Protein AF-A0A815R816-F1 (afdb_monomer_lite)

Structure (mmCIF, N/CA/C/O backbone):
data_AF-A0A815R816-F1
#
_entry.id   AF-A0A815R816-F1
#
loop_
_atom_site.group_PDB
_atom_site.id
_atom_site.type_symbol
_atom_site.label_atom_id
_atom_site.label_alt_id
_atom_site.label_comp_id
_atom_site.label_asym_id
_atom_site.label_entity_id
_atom_site.label_seq_id
_atom_site.pdbx_PDB_ins_code
_atom_site.Cartn_x
_atom_site.Cartn_y
_atom_site.Cartn_z
_atom_site.occupancy
_atom_site.B_iso_or_equiv
_atom_site.auth_seq_id
_atom_site.auth_comp_id
_atom_site.auth_asym_id
_atom_site.auth_atom_id
_atom_site.pdbx_PDB_model_num
ATOM 1 N N . MET A 1 1 ? -7.551 3.624 24.821 1.00 62.09 1 MET A N 1
ATOM 2 C CA . MET A 1 1 ? -6.764 3.690 23.575 1.00 62.09 1 MET A CA 1
ATOM 3 C C . MET A 1 1 ? -7.675 3.953 22.378 1.00 62.09 1 MET A C 1
ATOM 5 O O . MET A 1 1 ? -7.484 4.952 21.713 1.00 62.09 1 MET A O 1
ATOM 9 N N . GLU A 1 2 ? -8.741 3.173 22.197 1.00 58.16 2 GLU A N 1
ATOM 10 C CA . GLU A 1 2 ? -9.719 3.284 21.090 1.00 58.16 2 GLU A CA 1
ATOM 11 C C . GLU A 1 2 ? -10.301 4.692 20.863 1.00 58.16 2 GLU A C 1
ATOM 13 O O . GLU A 1 2 ? -10.101 5.266 19.802 1.00 58.16 2 GLU A O 1
ATOM 18 N N . LYS A 1 3 ? -10.928 5.318 21.876 1.00 64.00 3 LYS A N 1
ATOM 19 C CA . LYS A 1 3 ? -11.460 6.695 21.744 1.00 64.00 3 LYS A CA 1
ATOM 20 C C . LYS A 1 3 ? -10.399 7.715 21.312 1.00 64.00 3 LYS A C 1
ATOM 22 O O . LYS A 1 3 ? -10.710 8.659 20.602 1.00 64.00 3 LYS A O 1
ATOM 27 N N . LYS A 1 4 ? -9.140 7.488 21.703 1.00 88.00 4 LYS A N 1
ATOM 28 C CA . LYS A 1 4 ? -8.010 8.334 21.309 1.00 88.00 4 LYS A CA 1
ATOM 29 C C . LYS A 1 4 ? -7.660 8.136 19.828 1.00 88.00 4 LYS A C 1
ATOM 31 O O . LYS A 1 4 ? -7.312 9.111 19.179 1.00 88.00 4 LYS A O 1
ATOM 36 N N . PHE A 1 5 ? -7.766 6.919 19.289 1.00 94.50 5 PHE A N 1
ATOM 37 C CA . PHE A 1 5 ? -7.511 6.643 17.870 1.00 94.50 5 PHE A CA 1
ATOM 38 C C . PHE A 1 5 ? -8.538 7.334 16.968 1.00 94.50 5 PHE A C 1
ATOM 40 O O . PHE A 1 5 ? -8.153 8.113 16.102 1.00 94.50 5 PHE A O 1
ATOM 47 N N . GLU A 1 6 ? -9.831 7.140 17.236 1.00 93.75 6 GLU A N 1
ATOM 48 C CA . GLU A 1 6 ? -10.919 7.756 16.461 1.00 93.75 6 GLU A CA 1
ATOM 49 C C . GLU A 1 6 ? -10.806 9.297 16.437 1.00 93.75 6 GLU A C 1
ATOM 51 O O . GLU A 1 6 ? -10.922 9.938 15.391 1.00 93.75 6 GLU A O 1
ATOM 56 N N . GLU A 1 7 ? -10.499 9.907 17.589 1.00 92.38 7 GLU A N 1
ATOM 57 C CA . GLU A 1 7 ? -10.284 11.355 17.713 1.00 92.38 7 GLU A CA 1
ATOM 58 C C . GLU A 1 7 ? -9.060 11.857 16.933 1.00 92.38 7 GLU A C 1
ATOM 60 O O . GLU A 1 7 ? -9.065 12.990 16.444 1.00 92.38 7 GLU A O 1
ATOM 65 N N . LEU A 1 8 ? -7.999 11.052 16.829 1.00 94.56 8 LEU A N 1
ATOM 66 C CA . LEU A 1 8 ? -6.813 11.382 16.036 1.00 94.56 8 LEU A CA 1
ATOM 67 C C . LEU A 1 8 ? -7.118 11.292 14.539 1.00 94.56 8 LEU A C 1
ATOM 69 O O . LEU A 1 8 ? -6.792 12.219 13.799 1.00 94.56 8 LEU A O 1
ATOM 73 N N . VAL A 1 9 ? -7.790 10.224 14.107 1.00 94.25 9 VAL A N 1
ATOM 74 C CA . VAL A 1 9 ? -8.144 9.996 12.699 1.00 94.25 9 VAL A CA 1
ATOM 75 C C . VAL A 1 9 ? -9.075 11.087 12.173 1.00 94.25 9 VAL A C 1
ATOM 77 O O . VAL A 1 9 ? -8.873 11.580 11.064 1.00 94.25 9 VAL A O 1
ATOM 80 N N . TYR A 1 10 ? -10.024 11.567 12.983 1.00 90.75 10 TYR A N 1
ATOM 81 C CA . TYR A 1 10 ? -10.876 12.701 12.606 1.00 90.75 10 TYR A CA 1
ATOM 82 C C . TYR A 1 10 ? -10.067 13.955 12.223 1.00 90.75 10 TYR A C 1
ATOM 84 O O . TYR A 1 10 ? -10.463 14.718 11.338 1.00 90.75 10 TYR A O 1
ATOM 92 N N . LYS A 1 11 ? -8.897 14.157 12.843 1.00 91.62 11 LYS A N 1
ATOM 93 C CA . LYS A 1 11 ? -8.037 15.318 12.583 1.00 91.62 11 LYS A CA 1
ATOM 94 C C . LYS A 1 11 ? -7.225 15.205 11.291 1.00 91.62 11 LYS A C 1
ATOM 96 O O . LYS A 1 11 ? -6.733 16.232 10.837 1.00 91.62 11 LYS A O 1
ATOM 101 N N . LEU A 1 12 ? -7.138 14.031 10.653 1.00 88.50 12 LEU A N 1
ATOM 102 C CA . LEU A 1 12 ? -6.459 13.865 9.354 1.00 88.50 12 LEU A CA 1
ATOM 103 C C . LEU A 1 12 ? -7.065 14.741 8.247 1.00 88.50 12 LEU A C 1
ATOM 105 O O . LEU A 1 12 ? -6.377 15.135 7.307 1.00 88.50 12 LEU A O 1
ATOM 109 N N . ASN A 1 13 ? -8.355 15.062 8.367 1.00 79.12 13 ASN A N 1
ATOM 110 C CA . ASN A 1 13 ? -9.081 15.892 7.406 1.00 79.12 13 ASN A CA 1
ATOM 111 C C . ASN A 1 13 ? -9.037 17.395 7.731 1.00 79.12 13 ASN A C 1
ATOM 113 O O . ASN A 1 13 ? -9.614 18.192 6.990 1.00 79.12 13 ASN A O 1
ATOM 117 N N . ILE A 1 14 ? -8.379 17.798 8.822 1.00 80.94 14 ILE A N 1
ATOM 118 C CA . ILE A 1 14 ? -8.293 19.193 9.259 1.00 80.94 14 ILE A CA 1
ATOM 119 C C . ILE A 1 14 ? -6.945 19.765 8.810 1.00 80.94 14 ILE A C 1
ATOM 121 O O . ILE A 1 14 ? -5.892 19.241 9.159 1.00 80.94 14 ILE A O 1
ATOM 125 N N . SER A 1 15 ? -6.982 20.852 8.036 1.00 73.88 15 SER A N 1
ATOM 126 C CA . SER A 1 15 ? -5.781 21.574 7.602 1.00 73.88 15 SER A CA 1
ATOM 127 C C . SER A 1 15 ? -5.503 22.774 8.521 1.00 73.88 15 SER A C 1
ATOM 129 O O . SER A 1 15 ? -6.451 23.503 8.834 1.00 73.88 15 SER A O 1
ATOM 131 N N . PRO A 1 16 ? -4.241 23.026 8.924 1.00 77.06 16 PRO A N 1
ATOM 132 C CA . PRO A 1 16 ? -3.044 22.226 8.639 1.00 77.06 16 PRO A CA 1
ATOM 133 C C . PRO A 1 16 ? -2.968 20.955 9.502 1.00 77.06 16 PRO A C 1
ATOM 135 O O . PRO A 1 16 ? -3.329 20.972 10.680 1.00 77.06 16 PRO A O 1
ATOM 138 N N . LEU A 1 17 ? -2.461 19.862 8.922 1.00 83.06 17 LEU A N 1
ATOM 139 C CA . LEU A 1 17 ? -2.257 18.612 9.652 1.00 83.06 17 LEU A CA 1
ATOM 140 C C . LEU A 1 17 ? -1.021 18.720 10.552 1.00 83.06 17 LEU A C 1
ATOM 142 O O . LEU A 1 17 ? 0.065 19.050 10.080 1.00 83.06 17 LEU A O 1
ATOM 146 N N . SER A 1 18 ? -1.176 18.416 11.841 1.00 84.56 18 SER A N 1
ATOM 147 C CA . SER A 1 18 ? -0.031 18.322 12.753 1.00 84.56 18 SER A CA 1
ATOM 148 C C . SER A 1 18 ? 0.700 16.989 12.582 1.00 84.56 18 SER A C 1
ATOM 150 O O . SER A 1 18 ? 0.072 15.928 12.604 1.00 84.56 18 SER A O 1
ATOM 152 N N . VAL A 1 19 ? 2.033 17.044 12.509 1.00 87.44 19 VAL A N 1
ATOM 153 C CA . VAL A 1 19 ? 2.923 15.868 12.516 1.00 87.44 19 VAL A CA 1
ATOM 154 C C . VAL A 1 19 ? 2.685 14.994 13.755 1.00 87.44 19 VAL A C 1
ATOM 156 O O . VAL A 1 19 ? 2.697 13.767 13.650 1.00 87.44 19 VAL A O 1
ATOM 159 N N . ASP A 1 20 ? 2.349 15.598 14.901 1.00 90.75 20 ASP A N 1
ATOM 160 C CA . ASP A 1 20 ? 2.050 14.875 16.146 1.00 90.75 20 ASP A CA 1
ATOM 161 C C . ASP A 1 20 ? 0.856 13.919 16.005 1.00 90.75 20 ASP A C 1
ATOM 163 O O . ASP A 1 20 ? 0.750 12.939 16.745 1.00 90.75 20 ASP A O 1
ATOM 167 N N . ILE A 1 21 ? -0.080 14.213 15.093 1.00 92.19 21 ILE A N 1
ATOM 168 C CA . ILE A 1 21 ? -1.241 13.353 14.839 1.00 92.19 21 ILE A CA 1
ATOM 169 C C . ILE A 1 21 ? -0.778 12.076 14.140 1.00 92.19 21 ILE A C 1
ATOM 171 O O . ILE A 1 21 ? -1.131 10.986 14.585 1.00 92.19 21 ILE A O 1
ATOM 175 N N . LEU A 1 22 ? 0.048 12.204 13.097 1.00 93.19 22 LEU A N 1
ATOM 176 C CA . LEU A 1 22 ? 0.584 11.062 12.355 1.00 93.19 22 LEU A CA 1
ATOM 177 C C . LEU A 1 22 ? 1.456 10.184 13.244 1.00 93.19 22 LEU A C 1
ATOM 179 O O . LEU A 1 22 ? 1.269 8.973 13.270 1.00 93.19 22 LEU A O 1
ATOM 183 N N . GLN A 1 23 ? 2.337 10.785 14.043 1.00 94.44 23 GLN A N 1
ATOM 184 C CA . GLN A 1 23 ? 3.174 10.043 14.986 1.00 94.44 23 GLN A CA 1
ATOM 185 C C . GLN A 1 23 ? 2.340 9.266 16.011 1.00 94.44 23 GLN A C 1
ATOM 187 O O . GLN A 1 23 ? 2.620 8.101 16.280 1.00 94.44 23 GLN A O 1
ATOM 192 N N . GLN A 1 24 ? 1.285 9.872 16.565 1.00 95.06 24 GLN A N 1
ATOM 193 C CA . GLN A 1 24 ? 0.415 9.178 17.516 1.00 95.06 24 GLN A CA 1
ATOM 194 C C . GLN A 1 24 ? -0.390 8.050 16.872 1.00 95.06 24 GLN A C 1
ATOM 196 O O . GLN A 1 24 ? -0.582 7.017 17.510 1.00 95.06 24 GLN A O 1
ATOM 201 N N . ILE A 1 25 ? -0.845 8.227 15.630 1.00 96.50 25 ILE A N 1
ATOM 202 C CA . ILE A 1 25 ? -1.491 7.149 14.875 1.00 96.50 25 ILE A CA 1
ATOM 203 C C . ILE A 1 25 ? -0.484 6.019 14.635 1.00 96.50 25 ILE A C 1
ATOM 205 O O . ILE A 1 25 ? -0.785 4.878 14.972 1.00 96.50 25 ILE A O 1
ATOM 209 N N . SER A 1 26 ? 0.728 6.326 14.156 1.00 96.38 26 SER A N 1
ATOM 210 C CA . SER A 1 26 ? 1.800 5.341 13.960 1.00 96.38 26 SER A CA 1
ATOM 211 C C . SER A 1 26 ? 2.103 4.554 15.233 1.00 96.38 26 SER A C 1
ATOM 213 O O . SER A 1 26 ? 2.214 3.334 15.183 1.00 96.38 26 SER A O 1
ATOM 215 N N . LEU A 1 27 ? 2.210 5.227 16.381 1.00 95.62 27 LEU A N 1
ATOM 216 C CA . LEU A 1 27 ? 2.433 4.571 17.671 1.00 95.62 27 LEU A CA 1
ATOM 217 C C . LEU A 1 27 ? 1.318 3.575 18.000 1.00 95.62 27 LEU A C 1
ATOM 219 O O . LEU A 1 27 ? 1.612 2.429 18.323 1.00 95.62 27 LEU A O 1
ATOM 223 N N . ILE A 1 28 ? 0.052 3.979 17.850 1.00 96.25 28 ILE A N 1
ATOM 224 C CA . ILE A 1 28 ? -1.089 3.090 18.104 1.00 96.25 28 ILE A CA 1
ATOM 225 C C . ILE A 1 28 ? -1.046 1.875 17.173 1.00 96.25 28 ILE A C 1
ATOM 227 O O . ILE A 1 28 ? -1.265 0.763 17.641 1.00 96.25 28 ILE A O 1
ATOM 231 N N . LEU A 1 29 ? -0.738 2.061 15.885 1.00 96.12 29 LEU A N 1
ATOM 232 C CA . LEU A 1 29 ? -0.642 0.954 14.928 1.00 96.12 29 LEU A CA 1
ATOM 233 C C . LEU A 1 29 ? 0.502 -0.014 15.274 1.00 96.12 29 LEU A C 1
ATOM 235 O O . LEU A 1 29 ? 0.302 -1.222 15.206 1.00 96.12 29 LEU A O 1
ATOM 239 N N . LYS A 1 30 ? 1.670 0.493 15.698 1.00 95.06 30 LYS A N 1
ATOM 240 C CA . LYS A 1 30 ? 2.824 -0.330 16.119 1.00 95.06 30 LYS A CA 1
ATOM 241 C C . LYS A 1 30 ? 2.565 -1.135 17.392 1.00 95.06 30 LYS A C 1
ATOM 243 O O . LYS A 1 30 ? 3.178 -2.179 17.579 1.00 95.06 30 LYS A O 1
ATOM 248 N N . GLU A 1 31 ? 1.706 -0.639 18.278 1.00 94.06 31 GLU A N 1
ATOM 249 C CA . GLU A 1 31 ? 1.340 -1.321 19.526 1.00 94.06 31 GLU A CA 1
ATOM 250 C C . GLU A 1 31 ? 0.396 -2.514 19.301 1.00 94.06 31 GLU A C 1
ATOM 252 O O . GLU A 1 31 ? 0.170 -3.284 20.234 1.00 94.06 31 GLU A O 1
ATOM 257 N N . GLN A 1 32 ? -0.159 -2.683 18.092 1.00 92.19 32 GLN A N 1
ATOM 258 C CA . GLN A 1 32 ? -1.055 -3.799 17.796 1.00 92.19 32 GLN A CA 1
ATOM 259 C C . GLN A 1 32 ? -0.255 -5.076 17.528 1.00 92.19 32 GLN A C 1
ATOM 261 O O . GLN A 1 32 ? 0.257 -5.291 16.433 1.00 92.19 32 GLN A O 1
ATOM 266 N N . ASP A 1 33 ? -0.173 -5.941 18.534 1.00 86.38 33 ASP A N 1
ATOM 267 C CA . ASP A 1 33 ? 0.350 -7.296 18.387 1.00 86.38 33 ASP A CA 1
ATOM 268 C C . ASP A 1 33 ? -0.715 -8.282 17.876 1.00 86.38 33 ASP A C 1
ATOM 270 O O . ASP A 1 33 ? -1.897 -7.961 17.723 1.00 86.38 33 ASP A O 1
ATOM 274 N N . SER A 1 34 ? -0.308 -9.530 17.630 1.00 80.69 34 SER A N 1
ATOM 275 C CA . SER A 1 34 ? -1.205 -10.567 17.116 1.00 80.69 34 SER A CA 1
ATOM 276 C C . SER A 1 34 ? -2.409 -10.871 18.015 1.00 80.69 34 SER A C 1
ATOM 278 O O . SER A 1 34 ? -3.424 -11.334 17.494 1.00 80.69 34 SER A O 1
ATOM 280 N N . GLU A 1 35 ? -2.306 -10.645 19.330 1.00 84.62 35 GLU A N 1
ATOM 281 C CA . GLU A 1 35 ? -3.353 -10.975 20.306 1.00 84.62 35 GLU A CA 1
ATOM 282 C C . GLU A 1 35 ? -4.471 -9.926 20.302 1.00 84.62 35 GLU A C 1
ATOM 284 O O . GLU A 1 35 ? -5.655 -10.267 20.361 1.00 84.62 35 GLU A O 1
ATOM 289 N N . CYS A 1 36 ? -4.116 -8.644 20.194 1.00 88.00 36 CYS A N 1
ATOM 290 C CA . CYS A 1 36 ? -5.078 -7.543 20.237 1.00 88.00 36 CYS A CA 1
ATOM 291 C C . CYS A 1 36 ? -5.552 -7.060 18.858 1.00 88.00 36 CYS A C 1
ATOM 293 O O . CYS A 1 36 ? -6.652 -6.495 18.777 1.00 88.00 36 CYS A O 1
ATOM 295 N N . LEU A 1 37 ? -4.807 -7.347 17.781 1.00 91.75 37 LEU A N 1
ATOM 296 C CA . LEU A 1 37 ? -5.078 -6.865 16.421 1.00 91.75 37 LEU A CA 1
ATOM 297 C C . LEU A 1 37 ? -6.519 -7.109 15.968 1.00 91.75 37 LEU A C 1
ATOM 299 O O . LEU A 1 37 ? -7.184 -6.191 15.494 1.00 91.75 37 LEU A O 1
ATOM 303 N N . CYS A 1 38 ? -7.033 -8.330 16.145 1.00 92.06 38 CYS A N 1
ATOM 304 C CA . CYS A 1 38 ? -8.389 -8.667 15.709 1.00 92.06 38 CYS A CA 1
ATOM 305 C C . CYS A 1 38 ? -9.443 -7.797 16.410 1.00 92.06 38 CYS A C 1
ATOM 307 O O . CYS A 1 38 ? -10.366 -7.283 15.772 1.00 92.06 38 CYS A O 1
ATOM 309 N N . SER A 1 39 ? -9.285 -7.583 17.718 1.00 92.50 39 SER A N 1
ATOM 310 C CA . SER A 1 39 ? -10.206 -6.758 18.499 1.00 92.50 39 SER A CA 1
ATOM 311 C C . SER A 1 39 ? -10.131 -5.283 18.102 1.00 92.50 39 SER A C 1
ATOM 313 O O . SER A 1 39 ? -11.164 -4.617 18.024 1.00 92.50 39 SER A O 1
ATOM 315 N N . PHE A 1 40 ? -8.929 -4.790 17.800 1.00 94.44 40 PHE A N 1
ATOM 316 C CA . PHE A 1 40 ? -8.702 -3.425 17.351 1.00 94.44 40 PHE A CA 1
ATOM 317 C C . PHE A 1 40 ? -9.321 -3.179 15.975 1.00 94.44 40 PHE A C 1
ATOM 319 O O . PHE A 1 40 ? -10.102 -2.243 15.820 1.00 94.44 40 PHE A O 1
ATOM 326 N N . VAL A 1 41 ? -9.073 -4.069 15.008 1.00 94.94 41 VAL A N 1
ATOM 327 C CA . VAL A 1 41 ? -9.631 -3.972 13.651 1.00 94.94 41 VAL A CA 1
ATOM 328 C C . VAL A 1 41 ? -11.154 -3.933 13.681 1.00 94.94 41 VAL A C 1
ATOM 330 O O . VAL A 1 41 ? -11.750 -3.094 13.018 1.00 94.94 41 VAL A O 1
ATOM 333 N N . HIS A 1 42 ? -11.800 -4.790 14.476 1.00 92.75 42 HIS A N 1
ATOM 334 C CA . HIS A 1 42 ? -13.261 -4.800 14.565 1.00 92.75 42 HIS A CA 1
ATOM 335 C C . HIS A 1 42 ? -13.836 -3.512 15.164 1.00 92.75 42 HIS A C 1
ATOM 337 O O . HIS A 1 42 ? -14.898 -3.064 14.738 1.00 92.75 42 HIS A O 1
ATOM 343 N N . LYS A 1 43 ? -13.164 -2.922 16.157 1.00 93.88 43 LYS A N 1
ATOM 344 C CA . LYS A 1 43 ? -13.661 -1.727 16.855 1.00 93.88 43 LYS A CA 1
ATOM 345 C C . LYS A 1 43 ? -13.361 -0.427 16.121 1.00 93.88 43 LYS A C 1
ATOM 347 O O . LYS A 1 43 ? -14.161 0.498 16.206 1.00 93.88 43 LYS A O 1
ATOM 352 N N . SER A 1 44 ? -12.234 -0.373 15.419 1.00 96.06 44 SER A N 1
ATOM 353 C CA . SER A 1 44 ? -11.729 0.824 14.744 1.00 96.06 44 SER A CA 1
ATOM 354 C C . SER A 1 44 ? -11.739 0.701 13.222 1.00 96.06 44 SER A C 1
ATOM 356 O O . SER A 1 44 ? -11.035 1.444 12.543 1.00 96.06 44 SER A O 1
ATOM 358 N N . PHE A 1 45 ? -12.545 -0.214 12.671 1.00 95.69 45 PHE A N 1
ATOM 359 C CA . PHE A 1 45 ? -12.623 -0.476 11.232 1.00 95.69 45 PHE A CA 1
ATOM 360 C C . PHE A 1 45 ? -12.844 0.800 10.412 1.00 95.69 45 PHE A C 1
ATOM 362 O O . PHE A 1 45 ? -12.095 1.066 9.475 1.00 95.69 45 PHE A O 1
ATOM 369 N N . ASP A 1 46 ? -13.836 1.613 10.782 1.00 95.88 46 ASP A N 1
ATOM 370 C CA . ASP A 1 46 ? -14.169 2.825 10.031 1.00 95.88 46 ASP A CA 1
ATOM 371 C C . ASP A 1 46 ? -13.020 3.840 10.057 1.00 95.88 46 ASP A C 1
ATOM 373 O O . ASP A 1 46 ? -12.692 4.431 9.028 1.00 95.88 46 ASP A O 1
ATOM 377 N N . SER A 1 47 ? -12.355 4.003 11.202 1.00 97.06 47 SER A N 1
ATOM 378 C CA . SER A 1 47 ? -11.187 4.878 11.304 1.00 97.06 47 SER A CA 1
ATOM 379 C C . SER A 1 47 ? -9.975 4.345 10.550 1.00 97.06 47 SER A C 1
ATOM 381 O O . SER A 1 47 ? -9.289 5.120 9.888 1.00 97.06 47 SER A O 1
ATOM 383 N N . LEU A 1 48 ? -9.729 3.035 10.568 1.00 97.38 48 LEU A N 1
ATOM 384 C CA . LEU A 1 48 ? -8.687 2.413 9.747 1.00 97.38 48 LEU A CA 1
ATOM 385 C C . LEU A 1 48 ? -8.956 2.643 8.257 1.00 97.38 48 LEU A C 1
ATOM 387 O O . LEU A 1 48 ? -8.057 3.019 7.510 1.00 97.38 48 LEU A O 1
ATOM 391 N N . LEU A 1 49 ? -10.213 2.521 7.834 1.00 96.75 49 LEU A N 1
ATOM 392 C CA . LEU A 1 49 ? -10.609 2.804 6.461 1.00 96.75 49 LEU A CA 1
ATOM 393 C C . LEU A 1 49 ? -10.423 4.287 6.099 1.00 96.75 49 LEU A C 1
ATOM 395 O O . LEU A 1 49 ? -10.051 4.604 4.969 1.00 96.75 49 LEU A O 1
ATOM 399 N N . VAL A 1 50 ? -10.664 5.212 7.034 1.00 96.56 50 VAL A N 1
ATOM 400 C CA . VAL A 1 50 ? -10.367 6.641 6.839 1.00 96.56 50 VAL A CA 1
ATOM 401 C C . VAL A 1 50 ? -8.864 6.877 6.696 1.00 96.56 50 VAL A C 1
ATOM 403 O O . VAL A 1 50 ? -8.475 7.645 5.817 1.00 96.56 50 VAL A O 1
ATOM 406 N N . VAL A 1 51 ? -8.030 6.211 7.500 1.00 97.19 51 VAL A N 1
ATOM 407 C CA . VAL A 1 51 ? -6.564 6.277 7.387 1.00 97.19 51 VAL A CA 1
ATOM 408 C C . VAL A 1 51 ? -6.111 5.819 6.001 1.00 97.19 51 VAL A C 1
ATOM 410 O O . VAL A 1 51 ? -5.435 6.577 5.308 1.00 97.19 51 VAL A O 1
ATOM 413 N N . GLU A 1 52 ? -6.542 4.641 5.549 1.00 97.12 52 GLU A N 1
ATOM 414 C CA . GLU A 1 52 ? -6.171 4.113 4.229 1.00 97.12 52 GLU A CA 1
ATOM 415 C C . GLU A 1 52 ? -6.627 5.031 3.086 1.00 97.12 52 GLU A C 1
ATOM 417 O O . GLU A 1 52 ? -5.855 5.371 2.188 1.00 97.12 52 GLU A O 1
ATOM 422 N N . ARG A 1 53 ? -7.869 5.525 3.138 1.00 95.75 53 ARG A N 1
ATOM 423 C CA . ARG A 1 53 ? -8.383 6.470 2.131 1.00 95.75 53 ARG A CA 1
ATOM 424 C C . ARG A 1 53 ? -7.611 7.782 2.117 1.00 95.75 53 ARG A C 1
ATOM 426 O O . ARG A 1 53 ? -7.388 8.352 1.047 1.00 95.75 53 ARG A O 1
ATOM 433 N N . TRP A 1 54 ? -7.230 8.277 3.291 1.00 94.81 54 TRP A N 1
ATOM 434 C CA . TRP A 1 54 ? -6.418 9.479 3.414 1.00 94.81 54 TRP A CA 1
ATOM 435 C C . TRP A 1 54 ? -5.035 9.269 2.793 1.00 94.81 54 TRP A C 1
ATOM 437 O O . TRP A 1 54 ? -4.598 10.111 2.011 1.00 94.81 54 TRP A O 1
ATOM 447 N N . ILE A 1 55 ? -4.399 8.122 3.045 1.00 95.56 55 ILE A N 1
ATOM 448 C CA . ILE A 1 55 ? -3.119 7.756 2.429 1.00 95.56 55 ILE A CA 1
ATOM 449 C C . ILE A 1 55 ? -3.239 7.761 0.907 1.00 95.56 55 ILE A C 1
ATOM 451 O O . ILE A 1 55 ? -2.465 8.446 0.240 1.00 95.56 55 ILE A O 1
ATOM 455 N N . TRP A 1 56 ? -4.248 7.091 0.347 1.00 95.81 56 TRP A N 1
ATOM 456 C CA . TRP A 1 56 ? -4.442 7.068 -1.102 1.00 95.81 56 TRP A CA 1
ATOM 457 C C . TRP A 1 56 ? -4.692 8.449 -1.692 1.00 95.81 56 TRP A C 1
ATOM 459 O O . TRP A 1 56 ? -4.181 8.746 -2.767 1.00 95.81 56 TRP A O 1
ATOM 469 N N . LYS A 1 57 ? -5.416 9.322 -0.985 1.00 93.69 57 LYS A N 1
ATOM 470 C CA . LYS A 1 57 ? -5.598 10.721 -1.390 1.00 93.69 57 LYS A CA 1
ATOM 471 C C . LYS A 1 57 ? -4.276 11.492 -1.408 1.00 93.69 57 LYS A C 1
ATOM 473 O O . LYS A 1 57 ? -4.068 12.298 -2.311 1.00 93.69 57 LYS A O 1
ATOM 478 N N . VAL A 1 58 ? -3.409 11.278 -0.419 1.00 92.81 58 VAL A N 1
ATOM 479 C CA . VAL A 1 58 ? -2.089 11.920 -0.355 1.00 92.81 58 VAL A CA 1
ATOM 480 C C . VAL A 1 58 ? -1.205 11.424 -1.498 1.00 92.81 58 VAL A C 1
ATOM 482 O O . VAL A 1 58 ? -0.674 12.229 -2.259 1.00 92.81 58 VAL A O 1
ATOM 485 N N . LEU A 1 59 ? -1.118 10.106 -1.682 1.00 94.19 59 LEU A N 1
ATOM 486 C CA . LEU A 1 59 ? -0.281 9.478 -2.705 1.00 94.19 59 LEU A CA 1
ATOM 487 C C . LEU A 1 59 ? -0.721 9.838 -4.131 1.00 94.19 59 LEU A C 1
ATOM 489 O O . LEU A 1 59 ? 0.123 10.083 -4.994 1.00 94.19 59 LEU A O 1
ATOM 493 N N . SER A 1 60 ? -2.029 9.933 -4.375 1.00 94.69 60 SER A N 1
ATOM 494 C CA . SER A 1 60 ? -2.593 10.241 -5.692 1.00 94.69 60 SER A CA 1
ATOM 495 C C . SER A 1 60 ? -2.632 11.735 -6.034 1.00 94.69 60 SER A C 1
ATOM 497 O O . SER A 1 60 ? -3.166 12.094 -7.075 1.00 94.69 60 SER A O 1
ATOM 499 N N . SER A 1 61 ? -2.154 12.630 -5.166 1.00 90.94 61 SER A N 1
ATOM 500 C CA . SER A 1 61 ? -2.297 14.081 -5.348 1.00 90.94 61 SER A CA 1
ATOM 501 C C . SER A 1 61 ? -0.940 14.760 -5.472 1.00 90.94 61 SER A C 1
ATOM 503 O O . SER A 1 61 ? -0.108 14.625 -4.580 1.00 90.94 61 SER A O 1
ATOM 505 N N . ASP A 1 62 ? -0.711 15.521 -6.545 1.00 84.19 62 ASP A N 1
ATOM 506 C CA . ASP A 1 62 ? 0.528 16.301 -6.749 1.00 84.19 62 ASP A CA 1
ATOM 507 C C . ASP A 1 62 ? 0.731 17.364 -5.635 1.00 84.19 62 ASP A C 1
ATOM 509 O O . ASP A 1 62 ? 1.842 17.812 -5.375 1.00 84.19 62 ASP A O 1
ATOM 513 N N . TYR A 1 63 ? -0.332 17.742 -4.907 1.00 78.88 63 TYR A N 1
ATOM 514 C CA . TYR A 1 63 ? -0.267 18.739 -3.825 1.00 78.88 63 TYR A CA 1
ATOM 515 C C . TYR A 1 63 ? 0.609 18.320 -2.629 1.00 78.88 63 TYR A C 1
ATOM 517 O O . TYR A 1 63 ? 1.076 19.180 -1.887 1.00 78.88 63 TYR A O 1
ATOM 525 N N . TYR A 1 64 ? 0.820 17.018 -2.417 1.00 78.31 64 TYR A N 1
ATOM 526 C CA . TYR A 1 64 ? 1.522 16.494 -1.238 1.00 78.31 64 TYR A CA 1
ATOM 527 C C . TYR A 1 64 ? 2.893 15.888 -1.564 1.00 78.31 64 TYR A C 1
ATOM 529 O O . TYR A 1 64 ? 3.449 15.159 -0.745 1.00 78.31 64 TYR A O 1
ATOM 537 N N . ASP A 1 65 ? 3.457 16.177 -2.739 1.00 79.25 65 ASP A N 1
ATOM 538 C CA . ASP A 1 65 ? 4.725 15.575 -3.172 1.00 79.25 65 ASP A CA 1
ATOM 539 C C . ASP A 1 65 ? 5.893 15.905 -2.228 1.00 79.25 65 ASP A C 1
ATOM 541 O O . ASP A 1 65 ? 6.763 15.067 -1.995 1.00 79.25 65 ASP A O 1
ATOM 545 N N . GLU A 1 66 ? 5.885 17.089 -1.609 1.00 82.50 66 GLU A N 1
ATOM 546 C CA . GLU A 1 66 ? 6.888 17.465 -0.605 1.00 82.50 66 GL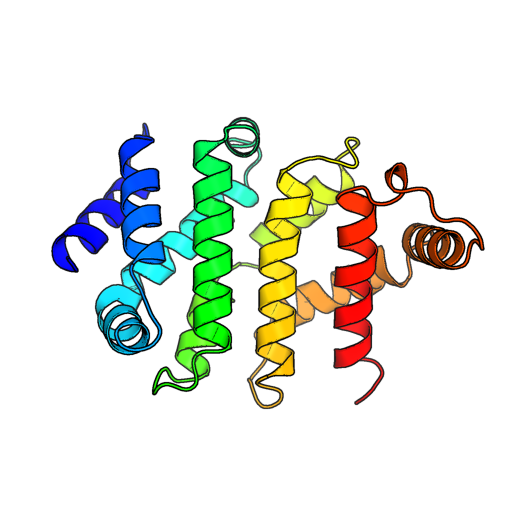U A CA 1
ATOM 547 C C . GLU A 1 66 ? 6.799 16.595 0.656 1.00 82.50 66 GLU A C 1
ATOM 549 O O . GLU A 1 66 ? 7.826 16.247 1.233 1.00 82.50 66 GLU A O 1
ATOM 554 N N . TRP A 1 67 ? 5.595 16.164 1.051 1.00 86.81 67 TRP A N 1
ATOM 555 C CA . TRP A 1 67 ? 5.393 15.379 2.275 1.00 86.81 67 TRP A CA 1
ATOM 556 C C . TRP A 1 67 ? 6.033 14.002 2.178 1.00 86.81 67 TRP A C 1
ATOM 558 O O . TRP A 1 67 ? 6.528 13.481 3.168 1.00 86.81 67 TRP A O 1
ATOM 568 N N . ILE A 1 68 ? 6.070 13.416 0.984 1.00 87.19 68 ILE A N 1
ATOM 569 C CA . ILE A 1 68 ? 6.677 12.101 0.765 1.00 87.19 68 ILE A CA 1
ATOM 570 C C . ILE A 1 68 ? 8.184 12.114 1.074 1.00 87.19 68 ILE A C 1
ATOM 572 O O . ILE A 1 68 ? 8.748 11.081 1.433 1.00 87.19 68 ILE A O 1
ATOM 576 N N . ASN A 1 69 ? 8.843 13.270 0.988 1.00 88.00 69 ASN A N 1
ATOM 577 C CA . ASN A 1 69 ? 10.272 13.392 1.274 1.00 88.00 69 ASN A CA 1
ATOM 578 C C . ASN A 1 69 ? 10.581 13.599 2.765 1.00 88.00 69 ASN A C 1
ATOM 580 O O . ASN A 1 69 ? 11.728 13.445 3.172 1.00 88.00 69 ASN A O 1
ATOM 584 N N . GLU A 1 70 ? 9.572 13.900 3.579 1.00 91.12 70 GLU A N 1
ATOM 585 C CA . GLU A 1 70 ? 9.717 14.154 5.010 1.00 91.12 70 GLU A CA 1
ATOM 586 C C . GLU A 1 70 ? 9.693 12.843 5.816 1.00 91.12 70 GLU A C 1
ATOM 588 O O . GLU A 1 70 ? 8.783 12.019 5.682 1.00 91.12 70 GLU A O 1
ATOM 593 N N . GLU A 1 71 ? 10.676 12.661 6.703 1.00 91.88 71 GLU A N 1
ATOM 594 C CA . GLU A 1 71 ? 10.920 11.401 7.429 1.00 91.88 71 GLU A CA 1
ATOM 595 C C . GLU A 1 71 ? 9.690 10.905 8.208 1.00 91.88 71 GLU A C 1
ATOM 597 O O . GLU A 1 71 ? 9.357 9.724 8.164 1.00 91.88 71 GLU A O 1
ATOM 602 N N . TYR A 1 72 ? 8.955 11.808 8.859 1.00 89.81 72 TYR A N 1
ATOM 603 C CA . TYR A 1 72 ? 7.787 11.452 9.672 1.00 89.81 72 TYR A CA 1
ATOM 604 C C . TYR A 1 72 ? 6.606 10.926 8.849 1.00 89.81 72 TYR A C 1
ATOM 606 O O . TYR A 1 72 ? 5.864 10.053 9.302 1.00 89.81 72 TYR A O 1
ATOM 614 N N . TYR A 1 73 ? 6.418 11.451 7.637 1.00 91.94 73 TYR A N 1
ATOM 615 C CA . TYR A 1 73 ? 5.384 10.958 6.730 1.00 91.94 73 TYR A CA 1
ATOM 616 C C . TYR A 1 73 ? 5.791 9.606 6.161 1.00 91.94 73 TYR A C 1
ATOM 618 O O . TYR A 1 73 ? 4.971 8.691 6.118 1.00 91.94 73 TYR A O 1
ATOM 626 N N . GLN A 1 74 ? 7.064 9.447 5.793 1.00 93.88 74 GLN A N 1
ATOM 627 C CA . GLN A 1 74 ? 7.593 8.149 5.390 1.00 93.88 74 GLN A CA 1
ATOM 628 C C . GLN A 1 74 ? 7.403 7.109 6.495 1.00 93.88 74 GLN A C 1
ATOM 630 O O . GLN A 1 74 ? 6.853 6.044 6.230 1.00 93.88 74 GLN A O 1
ATOM 635 N N . GLU A 1 75 ? 7.776 7.421 7.740 1.00 95.50 75 GLU A N 1
ATOM 636 C CA . GLU A 1 75 ? 7.573 6.538 8.891 1.00 95.50 75 GLU A CA 1
ATOM 637 C C . GLU A 1 75 ? 6.100 6.141 9.040 1.00 95.50 75 GLU A C 1
ATOM 639 O O . GLU A 1 75 ? 5.797 4.967 9.261 1.00 95.50 75 GLU A O 1
ATOM 644 N N . PHE A 1 76 ? 5.181 7.094 8.886 1.00 96.50 76 PHE A N 1
ATOM 645 C CA . PHE A 1 76 ? 3.746 6.831 8.919 1.00 96.50 76 PHE A CA 1
ATOM 646 C C . PHE A 1 76 ? 3.299 5.866 7.812 1.00 96.50 76 PHE A C 1
ATOM 648 O O . PHE A 1 76 ? 2.590 4.894 8.092 1.00 96.50 76 PHE A O 1
ATOM 655 N N . PHE A 1 77 ? 3.754 6.074 6.573 1.00 96.69 77 PHE A N 1
ATOM 656 C CA . PHE A 1 77 ? 3.448 5.169 5.466 1.00 96.69 77 PHE A CA 1
ATOM 657 C C . PHE A 1 77 ? 4.026 3.769 5.701 1.00 96.69 77 PHE A C 1
ATOM 659 O O . PHE A 1 77 ? 3.300 2.784 5.586 1.00 96.69 77 PHE A O 1
ATOM 666 N N . TYR A 1 78 ? 5.298 3.667 6.095 1.00 97.00 78 TYR A N 1
ATOM 667 C CA . TYR A 1 78 ? 5.943 2.387 6.403 1.00 97.00 78 TYR A CA 1
ATOM 668 C C . TYR A 1 78 ? 5.229 1.649 7.538 1.00 97.00 78 TYR A C 1
ATOM 670 O O . TYR A 1 78 ? 5.000 0.444 7.448 1.00 97.00 78 TYR A O 1
ATOM 678 N N . THR A 1 79 ? 4.841 2.372 8.587 1.00 97.81 79 THR A N 1
ATOM 679 C CA . THR A 1 79 ? 4.123 1.811 9.735 1.00 97.81 79 THR A CA 1
ATOM 680 C C . THR A 1 79 ? 2.765 1.263 9.320 1.00 97.81 79 THR A C 1
ATOM 682 O O . THR A 1 79 ? 2.429 0.133 9.667 1.00 97.81 79 THR A O 1
ATOM 685 N N . THR A 1 80 ? 2.005 2.028 8.538 1.00 97.69 80 THR A N 1
ATOM 686 C CA . THR A 1 80 ? 0.679 1.601 8.075 1.00 97.69 80 THR A CA 1
ATOM 687 C C . THR A 1 80 ? 0.781 0.407 7.126 1.00 97.69 80 THR A C 1
ATOM 689 O O . THR A 1 80 ? 0.048 -0.569 7.266 1.00 97.69 80 THR A O 1
ATOM 692 N N . ALA A 1 81 ? 1.759 0.411 6.218 1.00 97.31 81 ALA A N 1
ATOM 693 C CA . ALA A 1 81 ? 2.012 -0.732 5.351 1.00 97.31 81 ALA A CA 1
ATOM 694 C C . ALA A 1 81 ? 2.434 -1.990 6.132 1.00 97.31 81 ALA A C 1
ATOM 696 O O . ALA A 1 81 ? 2.018 -3.092 5.771 1.00 97.31 81 ALA A O 1
ATOM 697 N N . SER A 1 82 ? 3.223 -1.845 7.202 1.00 96.81 82 SER A N 1
ATOM 698 C CA . SER A 1 82 ? 3.573 -2.963 8.089 1.00 96.81 82 SER A CA 1
ATOM 699 C C . SER A 1 82 ? 2.344 -3.500 8.815 1.00 96.81 82 SER A C 1
ATOM 701 O O . SER A 1 82 ? 2.116 -4.703 8.795 1.00 96.81 82 SER A O 1
ATOM 703 N N . PHE A 1 83 ? 1.509 -2.618 9.368 1.00 97.19 83 PHE A N 1
ATOM 704 C CA . PHE A 1 83 ? 0.247 -3.002 10.001 1.00 97.19 83 PHE A CA 1
ATOM 705 C C . PHE A 1 83 ? -0.654 -3.791 9.037 1.00 97.19 83 PHE A C 1
ATOM 707 O O . PHE A 1 83 ? -1.195 -4.833 9.399 1.00 97.19 83 PHE A O 1
ATOM 714 N N . ASN A 1 84 ? -0.762 -3.349 7.782 1.00 96.88 84 ASN A N 1
ATOM 715 C CA . ASN A 1 84 ? -1.498 -4.067 6.740 1.00 96.88 84 ASN A CA 1
ATOM 716 C C . ASN A 1 84 ? -0.920 -5.453 6.459 1.00 96.88 84 ASN A C 1
ATOM 718 O O . ASN A 1 84 ? -1.668 -6.410 6.266 1.00 96.88 84 ASN A O 1
ATOM 722 N N . LYS A 1 85 ? 0.406 -5.583 6.458 1.00 95.38 85 LYS A N 1
ATOM 723 C CA . LYS A 1 85 ? 1.068 -6.877 6.305 1.00 95.38 85 LYS A CA 1
ATOM 724 C C . LYS A 1 85 ? 0.754 -7.809 7.475 1.00 95.38 85 LYS A C 1
ATOM 726 O O . LYS A 1 85 ? 0.422 -8.973 7.252 1.00 95.38 85 LYS A O 1
ATOM 731 N N . ASP A 1 86 ? 0.808 -7.297 8.699 1.00 94.88 86 ASP A N 1
ATOM 732 C CA . ASP A 1 86 ? 0.466 -8.063 9.896 1.00 94.88 86 ASP A CA 1
ATOM 733 C C . ASP A 1 86 ? -1.011 -8.472 9.877 1.00 94.88 86 ASP A C 1
ATOM 735 O O . ASP A 1 86 ? -1.336 -9.615 10.185 1.00 94.88 86 ASP A O 1
ATOM 739 N N . LEU A 1 87 ? -1.905 -7.596 9.408 1.00 94.81 87 LEU A N 1
ATOM 740 C CA . LEU A 1 87 ? -3.320 -7.898 9.188 1.00 94.81 87 LEU A CA 1
ATOM 741 C C . LEU A 1 87 ? -3.535 -9.046 8.193 1.00 94.81 87 LEU A C 1
ATOM 743 O O . LEU A 1 87 ? -4.395 -9.899 8.427 1.00 94.81 87 LEU A O 1
ATOM 747 N N . ILE A 1 88 ? -2.768 -9.082 7.100 1.00 93.88 88 ILE A N 1
ATOM 748 C CA . ILE A 1 88 ? -2.836 -10.157 6.101 1.00 93.88 88 ILE A CA 1
ATOM 749 C C . ILE A 1 88 ? -2.513 -11.494 6.768 1.00 93.88 88 ILE A C 1
ATOM 751 O O . ILE A 1 88 ? -3.370 -12.377 6.792 1.00 93.88 88 ILE A O 1
ATOM 755 N N . PHE A 1 89 ? -1.336 -11.599 7.389 1.00 91.06 89 PHE A N 1
ATOM 756 C CA . PHE A 1 89 ? -0.821 -12.858 7.941 1.00 91.06 89 PHE A CA 1
ATOM 757 C C . PHE A 1 89 ? -1.338 -13.204 9.342 1.00 91.06 89 PHE A C 1
ATOM 759 O O . PHE A 1 89 ? -1.019 -14.268 9.878 1.00 91.06 89 PHE A O 1
ATOM 766 N N . ASN A 1 90 ? -2.141 -12.338 9.961 1.00 84.19 90 ASN A N 1
ATOM 767 C CA . ASN A 1 90 ? -2.797 -12.670 11.214 1.00 84.19 90 ASN A CA 1
ATOM 768 C C . ASN A 1 90 ? -3.848 -13.765 10.972 1.00 84.19 90 ASN A C 1
ATOM 770 O O . ASN A 1 90 ? -4.870 -13.538 10.318 1.00 84.19 90 ASN A O 1
ATOM 774 N N . ASN A 1 91 ? -3.598 -14.941 11.550 1.00 68.38 91 ASN A N 1
ATOM 775 C CA . ASN A 1 91 ? -4.494 -16.103 11.521 1.00 68.38 91 ASN A CA 1
ATOM 776 C C . ASN A 1 91 ? -5.680 -15.990 12.501 1.00 68.38 91 ASN A C 1
ATOM 778 O O . ASN A 1 91 ? -6.391 -16.969 12.714 1.00 68.38 91 ASN A O 1
ATOM 782 N N . GLY A 1 92 ? -5.859 -14.840 13.155 1.00 74.38 92 GLY A N 1
ATOM 783 C CA . GLY A 1 92 ? -6.995 -14.577 14.031 1.00 74.38 92 GLY A CA 1
ATOM 784 C C . GLY A 1 92 ? -8.299 -14.362 13.259 1.00 74.38 92 GLY A C 1
ATOM 785 O O . GLY A 1 92 ? -8.335 -14.347 12.031 1.00 74.38 92 GLY A O 1
ATOM 786 N N . ASP A 1 93 ? -9.385 -14.137 13.999 1.00 83.31 93 ASP A N 1
ATOM 787 C CA . ASP A 1 93 ? -10.767 -14.119 13.486 1.00 83.31 93 ASP A CA 1
ATOM 788 C C . ASP A 1 93 ? -11.149 -12.902 12.609 1.00 83.31 93 ASP A C 1
ATOM 790 O O . ASP A 1 93 ? -12.336 -12.609 12.423 1.00 83.31 93 ASP A O 1
ATOM 794 N N . VAL A 1 94 ? -10.189 -12.153 12.051 1.00 90.38 94 VAL A N 1
ATOM 795 C CA . VAL A 1 94 ? -10.529 -11.083 11.101 1.00 90.38 94 VAL A CA 1
ATOM 796 C C . VAL A 1 94 ? -10.922 -11.716 9.771 1.00 90.38 94 VAL A C 1
ATOM 798 O O . VAL A 1 94 ? -10.094 -12.293 9.068 1.00 90.38 94 VAL A O 1
ATOM 801 N N . LYS A 1 95 ? -12.198 -11.576 9.405 1.00 92.19 95 LYS A N 1
ATOM 802 C CA . LYS A 1 95 ? -12.731 -12.105 8.146 1.00 92.19 95 LYS A CA 1
ATOM 803 C C . LYS A 1 95 ? -11.959 -11.567 6.940 1.00 92.19 95 LYS A C 1
ATOM 805 O O . LYS A 1 95 ? -11.646 -10.378 6.878 1.00 92.19 95 LYS A O 1
ATOM 810 N N . VAL A 1 96 ? -11.751 -12.433 5.948 1.00 93.69 96 VAL A N 1
ATOM 811 C CA . VAL A 1 96 ? -11.070 -12.112 4.680 1.00 93.69 96 VAL A CA 1
ATOM 812 C C . VAL A 1 96 ? -11.686 -10.884 4.004 1.00 93.69 96 VAL A C 1
ATOM 814 O O . VAL A 1 96 ? -10.957 -9.979 3.610 1.00 93.69 96 VAL A O 1
ATOM 817 N N . ASP A 1 97 ? -13.017 -10.781 3.963 1.00 93.19 97 ASP A N 1
ATOM 818 C CA . ASP A 1 97 ? -13.702 -9.622 3.372 1.00 93.19 97 ASP A CA 1
ATOM 819 C C . ASP A 1 97 ? -13.406 -8.307 4.104 1.00 93.19 97 ASP A C 1
ATOM 821 O O . ASP A 1 97 ? -13.278 -7.257 3.470 1.00 93.19 97 ASP A O 1
ATOM 825 N N . THR A 1 98 ? -13.255 -8.352 5.431 1.00 93.88 98 THR A N 1
ATOM 826 C CA . THR A 1 98 ? -12.882 -7.188 6.245 1.00 93.88 98 THR A CA 1
ATOM 827 C C . THR A 1 98 ? -11.452 -6.756 5.935 1.00 93.88 98 THR A C 1
ATOM 829 O O . THR A 1 98 ? -11.212 -5.570 5.713 1.00 93.88 98 THR A O 1
ATOM 832 N N . LYS A 1 99 ? -10.515 -7.713 5.860 1.00 94.88 99 LYS A N 1
ATOM 833 C CA . LYS A 1 99 ? -9.123 -7.454 5.462 1.00 94.88 99 LYS A CA 1
ATOM 834 C C . LYS A 1 99 ? -9.069 -6.828 4.062 1.00 94.88 99 LYS A C 1
ATOM 836 O O . LYS A 1 99 ? -8.506 -5.751 3.891 1.00 94.88 99 LYS A O 1
ATOM 841 N N . GLY A 1 100 ? -9.734 -7.450 3.087 1.00 94.50 100 GLY A N 1
ATOM 842 C CA . GLY A 1 100 ? -9.789 -6.965 1.708 1.00 94.50 100 GLY A CA 1
ATOM 843 C C . GLY A 1 100 ? -10.418 -5.575 1.584 1.00 94.50 100 GLY A C 1
ATOM 844 O O . GLY A 1 100 ? -9.917 -4.745 0.835 1.00 94.50 100 GLY A O 1
ATOM 845 N N . SER A 1 101 ? -11.456 -5.269 2.369 1.00 94.31 101 SER A N 1
ATOM 846 C CA . SER A 1 101 ? -12.095 -3.942 2.364 1.00 94.31 101 SER A CA 1
ATOM 847 C C . SER A 1 101 ? -11.183 -2.821 2.873 1.00 94.31 101 SER A C 1
ATOM 849 O O . SER A 1 101 ? -11.305 -1.688 2.407 1.00 94.31 101 SER A O 1
ATOM 851 N N . LEU A 1 102 ? -10.282 -3.117 3.818 1.00 94.56 102 LEU A N 1
ATOM 852 C CA . LEU A 1 102 ? -9.271 -2.160 4.281 1.00 94.56 102 LEU A CA 1
ATOM 853 C C . LEU A 1 102 ? -8.174 -1.973 3.230 1.00 94.56 102 LEU A C 1
ATOM 855 O O . LEU A 1 102 ? -7.874 -0.844 2.845 1.00 94.56 102 LEU A O 1
ATOM 859 N N . LEU A 1 103 ? -7.630 -3.080 2.720 1.00 94.56 103 LEU A N 1
ATOM 860 C CA . LEU A 1 103 ? -6.511 -3.064 1.778 1.00 94.56 103 LEU A CA 1
ATOM 861 C C . LEU A 1 103 ? -6.906 -2.431 0.434 1.00 94.56 103 LEU A C 1
ATOM 863 O O . LEU A 1 103 ? -6.195 -1.576 -0.092 1.00 94.56 103 LEU A O 1
ATOM 867 N N . PHE A 1 104 ? -8.063 -2.796 -0.118 1.00 93.56 104 PHE A N 1
ATOM 868 C CA . PHE A 1 104 ? -8.485 -2.428 -1.473 1.00 93.56 104 PHE A CA 1
ATOM 869 C C . PHE A 1 104 ? -9.477 -1.261 -1.506 1.00 93.56 104 PHE A C 1
ATOM 871 O O . PHE A 1 104 ? -10.484 -1.299 -2.212 1.00 93.56 104 PHE A O 1
ATOM 878 N N . CYS A 1 105 ? -9.204 -0.204 -0.742 1.00 92.19 105 CYS A N 1
ATOM 879 C CA . CYS A 1 105 ? -10.068 0.979 -0.689 1.00 92.19 105 CYS A CA 1
ATOM 880 C C . CYS A 1 105 ? -9.718 2.075 -1.717 1.00 92.19 105 CYS A C 1
ATOM 882 O O . CYS A 1 105 ? -10.370 3.123 -1.740 1.00 92.19 105 CYS A O 1
ATOM 884 N N . VAL A 1 106 ? -8.708 1.840 -2.561 1.00 95.3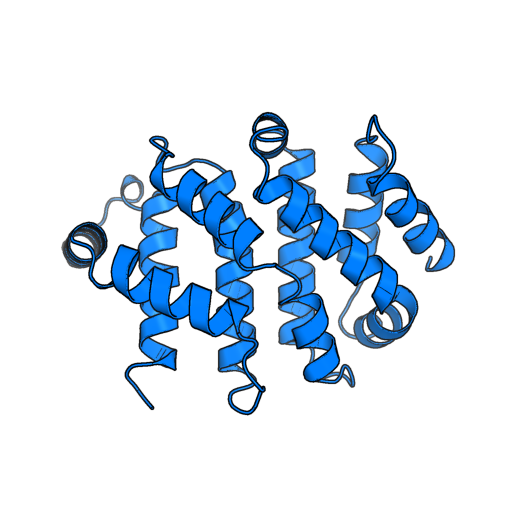1 106 VAL A N 1
ATOM 885 C CA . VAL A 1 106 ? -8.279 2.761 -3.619 1.00 95.31 106 VAL A CA 1
ATOM 886 C C . VAL A 1 106 ? -9.241 2.740 -4.810 1.00 95.31 106 VAL A C 1
ATOM 888 O O . VAL A 1 106 ? -9.790 1.702 -5.176 1.00 95.31 106 VAL A O 1
ATOM 891 N N . SER A 1 107 ? -9.448 3.895 -5.439 1.00 95.88 107 SER A N 1
ATOM 892 C CA . SER A 1 107 ? -10.203 4.001 -6.694 1.00 95.88 107 SER A CA 1
ATOM 893 C C . SER A 1 107 ? -9.304 3.880 -7.930 1.00 95.88 107 SER A C 1
ATOM 895 O O . SER A 1 107 ? -8.101 4.128 -7.874 1.00 95.88 107 SER A O 1
ATOM 897 N N . ILE A 1 108 ? -9.899 3.545 -9.081 1.00 95.88 108 ILE A N 1
ATOM 898 C CA . ILE A 1 108 ? -9.182 3.494 -10.369 1.00 95.88 108 ILE A CA 1
ATOM 899 C C . ILE A 1 108 ? -8.556 4.855 -10.709 1.00 95.88 108 ILE A C 1
ATOM 901 O O . ILE A 1 108 ? -7.414 4.900 -11.159 1.00 95.88 108 ILE A O 1
ATOM 905 N N . ASP A 1 109 ? -9.263 5.957 -10.447 1.00 96.56 109 ASP A N 1
ATOM 906 C CA . ASP A 1 109 ? -8.755 7.306 -10.717 1.00 96.56 109 ASP A CA 1
ATOM 907 C C . ASP A 1 109 ? -7.524 7.623 -9.861 1.00 96.56 109 ASP A C 1
ATOM 909 O O . ASP A 1 109 ? -6.512 8.080 -10.383 1.00 96.56 109 ASP A O 1
ATOM 913 N N . GLN A 1 110 ? -7.550 7.287 -8.568 1.00 96.19 110 GLN A N 1
ATOM 914 C CA . GLN A 1 110 ? -6.378 7.454 -7.702 1.00 96.19 110 GLN A CA 1
ATOM 915 C C . GLN A 1 110 ? -5.192 6.606 -8.170 1.00 96.19 110 GLN A C 1
ATOM 917 O O . GLN A 1 110 ? -4.059 7.086 -8.169 1.00 96.19 110 GLN A O 1
ATOM 922 N N . MET A 1 111 ? -5.440 5.370 -8.612 1.00 95.75 111 MET A N 1
ATOM 923 C CA . MET A 1 111 ? -4.387 4.519 -9.168 1.00 95.75 111 MET A CA 1
ATOM 924 C C . MET A 1 111 ? -3.811 5.070 -10.471 1.00 95.75 111 MET A C 1
ATOM 926 O O . MET A 1 111 ? -2.608 4.959 -10.691 1.00 95.75 111 MET A O 1
ATOM 930 N N . ASN A 1 112 ? -4.630 5.690 -11.321 1.00 96.00 112 ASN A N 1
ATOM 931 C CA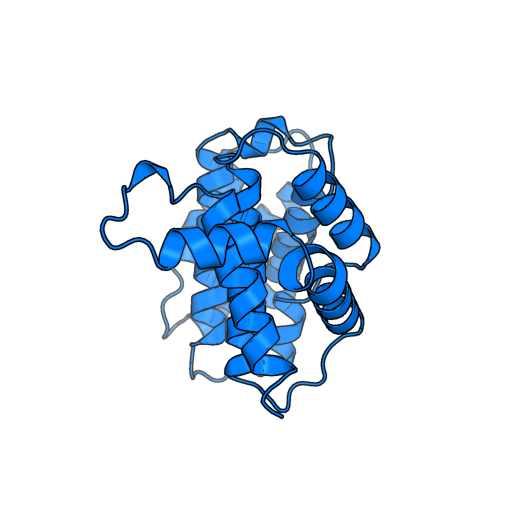 . ASN A 1 112 ? -4.149 6.349 -12.534 1.00 96.00 112 ASN A CA 1
ATOM 932 C C . ASN A 1 112 ? -3.175 7.476 -12.223 1.00 96.00 112 ASN A C 1
ATOM 934 O O . ASN A 1 112 ? -2.117 7.543 -12.849 1.00 96.00 112 ASN A O 1
ATOM 938 N N . GLU A 1 113 ? -3.499 8.311 -11.239 1.00 96.44 113 GLU A N 1
ATOM 939 C CA . GLU A 1 113 ? -2.600 9.381 -10.810 1.00 96.44 113 GLU A CA 1
ATOM 940 C C . GLU A 1 113 ? -1.294 8.819 -10.239 1.00 96.44 113 GLU A C 1
ATOM 942 O O . GLU A 1 113 ? -0.207 9.290 -10.578 1.00 96.44 113 GLU A O 1
ATOM 947 N N . VAL A 1 114 ? -1.372 7.750 -9.441 1.00 95.44 114 VAL A N 1
ATOM 948 C CA . VAL A 1 114 ? -0.190 7.049 -8.920 1.00 95.44 114 VAL A CA 1
ATOM 949 C C . VAL A 1 114 ? 0.681 6.506 -10.056 1.00 95.44 114 VAL A C 1
ATOM 951 O O . VAL A 1 114 ? 1.883 6.769 -10.076 1.00 95.44 114 VAL A O 1
ATOM 954 N N . PHE A 1 115 ? 0.106 5.803 -11.035 1.00 94.56 115 PHE A N 1
ATOM 955 C CA . PHE A 1 115 ? 0.864 5.295 -12.183 1.00 94.56 115 PHE A CA 1
ATOM 956 C C . PHE A 1 115 ? 1.467 6.427 -13.018 1.00 94.56 115 PHE A C 1
ATOM 958 O O . PHE A 1 115 ? 2.641 6.364 -13.385 1.00 94.56 115 PHE A O 1
ATOM 965 N N . ALA A 1 116 ? 0.720 7.508 -13.246 1.00 94.12 116 ALA A N 1
ATOM 966 C CA . ALA A 1 116 ? 1.230 8.685 -13.939 1.00 94.12 116 ALA A CA 1
ATOM 967 C C . ALA A 1 116 ? 2.411 9.327 -13.192 1.00 94.12 116 ALA A C 1
ATOM 969 O O . ALA A 1 116 ? 3.349 9.811 -13.826 1.00 94.12 116 ALA A O 1
ATOM 970 N N . LYS A 1 117 ? 2.405 9.340 -11.854 1.00 93.06 117 LYS A N 1
ATOM 971 C CA . LYS A 1 117 ? 3.545 9.802 -11.045 1.00 93.06 117 LYS A CA 1
ATOM 972 C C . LYS A 1 117 ? 4.755 8.872 -11.152 1.00 93.06 117 LYS A C 1
ATOM 974 O O . LYS A 1 117 ? 5.868 9.359 -11.342 1.00 93.06 117 LYS A O 1
ATOM 979 N N . LEU A 1 118 ? 4.556 7.553 -11.083 1.00 91.75 118 LEU A N 1
ATOM 980 C CA . LEU A 1 118 ? 5.641 6.573 -11.244 1.00 91.75 118 LEU A CA 1
ATOM 981 C C . LEU A 1 118 ? 6.327 6.708 -12.610 1.00 91.75 118 LEU A C 1
ATOM 983 O O . LEU A 1 118 ? 7.557 6.688 -12.691 1.00 91.75 118 LEU A O 1
ATOM 987 N N . ASP A 1 119 ? 5.538 6.898 -13.667 1.00 90.00 119 ASP A N 1
ATOM 988 C CA . ASP A 1 119 ? 6.037 7.059 -15.033 1.00 90.00 119 ASP A CA 1
ATOM 989 C C . ASP A 1 119 ? 6.779 8.395 -15.228 1.00 90.00 119 ASP A C 1
ATOM 991 O O . ASP A 1 119 ? 7.768 8.445 -15.961 1.00 90.00 119 ASP A O 1
ATOM 995 N N . ARG A 1 120 ? 6.343 9.468 -14.548 1.00 90.38 120 ARG A N 1
ATOM 996 C CA . ARG A 1 120 ? 6.994 10.793 -14.564 1.00 90.38 120 ARG A CA 1
ATOM 997 C C . ARG A 1 120 ? 8.277 10.859 -13.721 1.00 90.38 120 ARG A C 1
ATOM 999 O O . ARG A 1 120 ? 9.087 11.758 -13.949 1.00 90.38 120 ARG A O 1
ATOM 1006 N N . SER A 1 121 ? 8.474 9.958 -12.751 1.00 88.62 121 SER A N 1
ATOM 1007 C CA . SER A 1 121 ? 9.642 10.006 -11.861 1.00 88.62 121 SER A CA 1
ATOM 1008 C C . SER A 1 121 ? 10.940 9.677 -12.601 1.00 88.62 121 SER A C 1
ATOM 1010 O O . SER A 1 121 ? 11.143 8.549 -13.068 1.00 88.62 121 SER A O 1
ATOM 1012 N N . ASN A 1 122 ? 11.843 10.658 -12.637 1.00 87.69 122 ASN A N 1
ATOM 1013 C CA . ASN A 1 122 ? 13.208 10.520 -13.157 1.00 87.69 122 ASN A CA 1
ATOM 1014 C C . ASN A 1 122 ? 14.229 10.133 -12.078 1.00 87.69 122 ASN A C 1
ATOM 1016 O O . ASN A 1 122 ? 15.366 9.811 -12.410 1.00 87.69 122 ASN A O 1
ATOM 1020 N N . ASP A 1 123 ? 13.841 10.187 -10.802 1.00 89.69 123 ASP A N 1
ATOM 1021 C CA . ASP A 1 123 ? 14.657 9.684 -9.702 1.00 89.69 123 ASP A CA 1
ATOM 1022 C C . ASP A 1 123 ? 14.325 8.208 -9.463 1.00 89.69 123 ASP A C 1
ATOM 1024 O O . ASP A 1 123 ? 13.211 7.852 -9.061 1.00 89.69 123 ASP A O 1
ATOM 1028 N N . ASP A 1 124 ? 15.308 7.352 -9.736 1.00 87.75 124 ASP A N 1
ATOM 1029 C CA . ASP A 1 124 ? 15.213 5.905 -9.569 1.00 87.75 124 ASP A CA 1
ATOM 1030 C C . ASP A 1 124 ? 15.165 5.473 -8.096 1.00 87.75 124 ASP A C 1
ATOM 1032 O O . ASP A 1 124 ? 14.801 4.330 -7.819 1.00 87.75 124 ASP A O 1
ATOM 1036 N N . ASN A 1 125 ? 15.501 6.360 -7.154 1.00 89.75 125 ASN A N 1
ATOM 1037 C CA . ASN A 1 125 ? 15.454 6.124 -5.709 1.00 89.75 125 ASN A CA 1
ATOM 1038 C C . ASN A 1 125 ? 14.400 6.979 -4.992 1.00 89.75 125 ASN A C 1
ATOM 1040 O O . ASN A 1 125 ? 14.440 7.093 -3.767 1.00 89.75 125 ASN A O 1
ATOM 1044 N N . ASN A 1 126 ? 13.439 7.537 -5.735 1.00 90.88 126 ASN A N 1
ATOM 1045 C CA . ASN A 1 126 ? 12.381 8.370 -5.175 1.00 90.88 126 ASN A CA 1
ATOM 1046 C C . ASN A 1 126 ? 11.615 7.618 -4.058 1.00 90.88 126 ASN A C 1
ATOM 1048 O O . ASN A 1 126 ? 11.086 6.529 -4.326 1.00 90.88 126 ASN A O 1
ATOM 1052 N N . PRO A 1 127 ? 11.489 8.182 -2.836 1.00 92.19 127 PRO A N 1
ATOM 1053 C CA . PRO A 1 127 ? 10.760 7.557 -1.730 1.00 92.19 127 PRO A CA 1
ATOM 1054 C C . PRO A 1 127 ? 9.322 7.158 -2.077 1.00 92.19 127 PRO A C 1
ATOM 1056 O O . PRO A 1 127 ? 8.836 6.135 -1.595 1.00 92.19 127 PRO A O 1
ATOM 1059 N N . PHE A 1 128 ? 8.661 7.898 -2.972 1.00 94.56 128 PHE A N 1
ATOM 1060 C CA . PHE A 1 128 ? 7.327 7.568 -3.476 1.00 94.56 128 PHE A CA 1
ATOM 1061 C C . PHE A 1 128 ? 7.260 6.161 -4.079 1.00 94.56 128 PHE A C 1
ATOM 1063 O O . PHE A 1 128 ? 6.319 5.418 -3.812 1.00 94.56 128 PHE A O 1
ATOM 1070 N N . ILE A 1 129 ? 8.275 5.768 -4.858 1.00 94.12 129 ILE A N 1
ATOM 1071 C CA . ILE A 1 129 ? 8.328 4.450 -5.504 1.00 94.12 129 ILE A CA 1
ATOM 1072 C C . ILE A 1 129 ? 8.392 3.352 -4.440 1.00 94.12 129 ILE A C 1
ATOM 1074 O O . ILE A 1 129 ? 7.670 2.358 -4.533 1.00 94.12 129 ILE A O 1
ATOM 1078 N N . ASN A 1 130 ? 9.215 3.545 -3.405 1.00 92.62 130 ASN A N 1
ATOM 1079 C CA . ASN A 1 130 ? 9.307 2.608 -2.286 1.00 92.62 130 ASN A CA 1
ATOM 1080 C C . ASN A 1 130 ? 7.978 2.500 -1.539 1.00 92.62 130 ASN A C 1
ATOM 1082 O O . ASN A 1 130 ? 7.527 1.391 -1.274 1.00 92.62 130 ASN A O 1
ATOM 1086 N N . ILE A 1 131 ? 7.330 3.631 -1.254 1.00 95.12 131 ILE A N 1
ATOM 1087 C CA . ILE A 1 131 ? 6.042 3.664 -0.559 1.00 95.12 131 ILE A CA 1
ATOM 1088 C C . ILE A 1 131 ? 4.983 2.905 -1.359 1.00 95.12 131 ILE A C 1
ATOM 1090 O O . ILE A 1 131 ? 4.407 1.958 -0.837 1.00 95.12 131 ILE A O 1
ATOM 1094 N N . ILE A 1 132 ? 4.778 3.230 -2.639 1.00 95.06 132 ILE A N 1
ATOM 1095 C CA . ILE A 1 132 ? 3.787 2.535 -3.478 1.00 95.06 132 ILE A CA 1
ATOM 1096 C C . ILE A 1 132 ? 4.088 1.040 -3.599 1.00 95.06 132 ILE A C 1
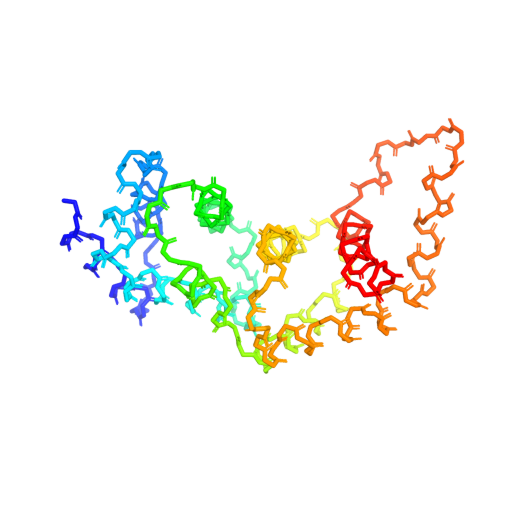ATOM 1098 O O . ILE A 1 132 ? 3.161 0.228 -3.562 1.00 95.06 132 ILE A O 1
ATOM 1102 N N . SER A 1 133 ? 5.370 0.665 -3.681 1.00 93.44 133 SER A N 1
ATOM 1103 C CA . SER A 1 133 ? 5.770 -0.746 -3.707 1.00 93.44 133 SER A CA 1
ATOM 1104 C C . SER A 1 133 ? 5.209 -1.519 -2.515 1.00 93.44 133 SER A C 1
ATOM 1106 O O . SER A 1 133 ? 4.793 -2.654 -2.684 1.00 93.44 133 SER A O 1
ATOM 1108 N N . LEU A 1 134 ? 5.146 -0.923 -1.321 1.00 94.38 134 LEU A N 1
ATOM 1109 C CA . LEU A 1 134 ? 4.654 -1.620 -0.129 1.00 94.38 134 LEU A CA 1
ATOM 1110 C C . LEU A 1 134 ? 3.166 -1.960 -0.212 1.00 94.38 134 LEU A C 1
ATOM 1112 O O . LEU A 1 134 ? 2.769 -3.049 0.195 1.00 94.38 134 LEU A O 1
ATOM 1116 N N . TRP A 1 135 ? 2.342 -1.053 -0.744 1.00 95.06 135 TRP A N 1
ATOM 1117 C CA . TRP A 1 135 ? 0.917 -1.334 -0.929 1.00 95.06 135 TRP A CA 1
ATOM 1118 C C . TRP A 1 135 ? 0.706 -2.407 -1.995 1.00 95.06 135 TRP A C 1
ATOM 1120 O O . TRP A 1 135 ? -0.072 -3.328 -1.769 1.00 95.06 135 TRP A O 1
ATOM 1130 N N . LEU A 1 136 ? 1.438 -2.351 -3.114 1.00 93.00 136 LEU A N 1
ATOM 1131 C CA . LEU A 1 136 ? 1.351 -3.393 -4.144 1.00 93.00 136 LEU A CA 1
ATOM 1132 C C . LEU A 1 136 ? 1.881 -4.753 -3.655 1.00 93.00 136 LEU A C 1
ATOM 1134 O O . LEU A 1 136 ? 1.284 -5.784 -3.971 1.00 93.00 136 LEU A O 1
ATOM 1138 N N . ASP A 1 137 ? 2.948 -4.766 -2.850 1.00 92.12 137 ASP A N 1
ATOM 1139 C CA . ASP A 1 137 ? 3.454 -5.968 -2.179 1.00 92.12 137 ASP A CA 1
ATOM 1140 C C . ASP A 1 137 ? 2.351 -6.551 -1.271 1.00 92.12 137 ASP A C 1
ATOM 1142 O O . ASP A 1 137 ? 2.039 -7.736 -1.363 1.00 92.12 137 ASP A O 1
ATOM 1146 N N . ASN A 1 138 ? 1.695 -5.721 -0.450 1.00 93.94 138 ASN A N 1
ATOM 1147 C CA . ASN A 1 138 ? 0.589 -6.147 0.416 1.00 93.94 138 ASN A CA 1
ATOM 1148 C C . ASN A 1 138 ? -0.616 -6.679 -0.369 1.00 93.94 138 ASN A C 1
ATOM 1150 O O . ASN A 1 138 ? -1.216 -7.671 0.036 1.00 93.94 138 ASN A O 1
ATOM 1154 N N . TYR A 1 139 ? -0.958 -6.066 -1.503 1.00 92.56 139 TYR A N 1
ATOM 1155 C CA . TYR A 1 139 ? -2.025 -6.563 -2.377 1.00 92.56 139 TYR A CA 1
ATOM 1156 C C . TYR A 1 139 ? -1.705 -7.965 -2.880 1.00 92.56 139 TYR A C 1
ATOM 1158 O O . TYR A 1 139 ? -2.529 -8.867 -2.754 1.00 92.56 139 TYR A O 1
ATOM 1166 N N . SER A 1 140 ? -0.473 -8.149 -3.349 1.00 89.81 140 SER A N 1
ATOM 1167 C CA . SER A 1 140 ? 0.022 -9.433 -3.840 1.00 89.81 140 SER A CA 1
ATOM 1168 C C . SER A 1 140 ? 0.036 -10.493 -2.735 1.00 89.81 140 SER A C 1
ATOM 1170 O O . SER A 1 140 ? -0.406 -11.618 -2.943 1.00 89.81 140 SER A O 1
ATOM 1172 N N . TYR A 1 141 ? 0.494 -10.147 -1.526 1.00 91.44 141 TYR A N 1
ATOM 1173 C CA . TYR A 1 141 ? 0.474 -11.071 -0.388 1.00 91.44 141 TYR A CA 1
ATOM 1174 C C . TYR A 1 141 ? -0.945 -11.481 -0.000 1.00 91.44 141 TYR A C 1
ATOM 1176 O O . TYR A 1 141 ? -1.184 -12.656 0.272 1.00 91.44 141 TYR A O 1
ATOM 1184 N N . PHE A 1 142 ? -1.885 -10.536 0.016 1.00 92.88 142 PHE A N 1
ATOM 1185 C CA . PHE A 1 142 ? -3.267 -10.830 0.369 1.00 92.88 142 PHE A CA 1
ATOM 1186 C C . PHE A 1 142 ? -3.920 -11.789 -0.626 1.00 92.88 142 PHE A C 1
ATOM 1188 O O . PHE A 1 142 ? -4.536 -12.768 -0.211 1.00 92.88 142 PHE A O 1
ATOM 1195 N N . LEU A 1 143 ? -3.779 -11.518 -1.923 1.00 90.44 143 LEU A N 1
ATOM 1196 C CA . LEU A 1 143 ? -4.359 -12.330 -2.993 1.00 90.44 143 LEU A CA 1
ATOM 1197 C C . LEU A 1 143 ? -3.713 -13.720 -3.069 1.00 90.44 143 LEU A C 1
ATOM 1199 O O . LEU A 1 143 ? -4.428 -14.710 -3.213 1.00 90.44 143 LEU A O 1
ATOM 1203 N N . TYR A 1 144 ? -2.392 -13.805 -2.870 1.00 88.31 144 TYR A N 1
ATOM 1204 C CA . TYR A 1 144 ? -1.671 -15.073 -2.742 1.00 88.31 144 TYR A CA 1
ATOM 1205 C C . TYR A 1 144 ? -2.235 -15.945 -1.611 1.00 88.31 144 TYR A C 1
ATOM 1207 O O . TYR A 1 144 ? -2.472 -17.137 -1.800 1.00 88.31 144 TYR A O 1
ATOM 1215 N N . ASP A 1 145 ? -2.451 -15.354 -0.435 1.00 89.56 145 ASP A N 1
ATOM 1216 C CA . ASP A 1 145 ? -2.940 -16.069 0.749 1.00 89.56 145 ASP A CA 1
ATOM 1217 C C . ASP A 1 145 ? -4.453 -16.364 0.674 1.00 89.56 145 ASP A C 1
ATOM 1219 O O . ASP A 1 145 ? -4.950 -17.303 1.296 1.00 89.56 145 ASP A O 1
ATOM 1223 N N . ASN A 1 146 ? -5.197 -15.606 -0.141 1.00 90.00 146 ASN A N 1
ATOM 1224 C CA . ASN A 1 146 ? -6.655 -15.679 -0.254 1.00 90.00 146 ASN A CA 1
ATOM 1225 C C . ASN A 1 146 ? -7.114 -15.840 -1.719 1.00 90.00 146 ASN A C 1
ATOM 1227 O O . ASN A 1 146 ? -7.859 -14.997 -2.223 1.00 90.00 146 ASN A O 1
ATOM 1231 N N . PRO A 1 147 ? -6.772 -16.950 -2.404 1.00 87.44 147 PRO A N 1
ATOM 1232 C CA . PRO A 1 147 ? -7.058 -17.133 -3.834 1.00 87.44 147 PRO A CA 1
ATOM 1233 C C . PRO A 1 147 ? -8.557 -17.218 -4.170 1.00 87.44 147 PRO A C 1
ATOM 1235 O O . PRO A 1 147 ? -8.946 -17.105 -5.327 1.00 87.44 147 PRO A O 1
ATOM 1238 N N . GLN A 1 148 ? -9.410 -17.439 -3.166 1.00 87.19 148 GLN A N 1
ATOM 1239 C CA . GLN A 1 148 ? -10.871 -17.476 -3.310 1.00 87.19 148 GLN A CA 1
ATOM 1240 C C . GLN A 1 148 ? -11.525 -16.097 -3.127 1.00 87.19 148 GLN A C 1
ATOM 1242 O O . GLN A 1 148 ? -12.749 -15.981 -3.208 1.00 87.19 148 GLN A O 1
ATOM 1247 N N . TYR A 1 149 ? -10.743 -15.058 -2.816 1.00 89.94 149 TYR A N 1
ATOM 1248 C CA . TYR A 1 149 ? -11.272 -13.719 -2.607 1.00 89.94 149 TYR A CA 1
ATOM 1249 C C . TYR A 1 149 ? -11.857 -13.153 -3.904 1.00 89.94 149 TYR A C 1
ATOM 1251 O O . TYR A 1 149 ? -11.261 -13.253 -4.976 1.00 89.94 149 TYR A O 1
ATOM 1259 N N . ASN A 1 150 ? -13.032 -12.531 -3.805 1.00 89.25 150 ASN A N 1
ATOM 1260 C CA . ASN A 1 150 ? -13.669 -11.909 -4.957 1.00 89.25 150 ASN A CA 1
ATOM 1261 C C . ASN A 1 150 ? -12.951 -10.601 -5.312 1.00 89.25 150 ASN A C 1
ATOM 1263 O O . ASN A 1 150 ? -13.185 -9.567 -4.686 1.00 89.25 150 ASN A O 1
ATOM 1267 N N . ILE A 1 151 ? -12.072 -10.671 -6.311 1.00 85.94 151 ILE A N 1
ATOM 1268 C CA . ILE A 1 151 ? -11.186 -9.580 -6.717 1.00 85.94 151 ILE A CA 1
ATOM 1269 C C . ILE A 1 151 ? -12.003 -8.333 -7.117 1.00 85.94 151 ILE A C 1
ATOM 1271 O O . ILE A 1 151 ? -12.794 -8.387 -8.065 1.00 85.94 151 ILE A O 1
ATOM 1275 N N . PRO A 1 152 ? -11.806 -7.182 -6.443 1.00 88.25 152 PRO A N 1
ATOM 1276 C CA . PRO A 1 152 ? -12.466 -5.938 -6.809 1.00 88.25 152 PRO A CA 1
ATOM 1277 C C . PRO A 1 152 ? -12.032 -5.447 -8.201 1.00 88.25 152 PRO A C 1
ATOM 1279 O O . PRO A 1 152 ? -10.870 -5.626 -8.576 1.00 88.25 152 PRO A O 1
ATOM 1282 N N . PRO A 1 153 ? -12.891 -4.720 -8.944 1.00 90.69 153 PRO A N 1
ATOM 1283 C CA . PRO A 1 153 ? -12.554 -4.217 -10.281 1.00 90.69 153 PRO A CA 1
ATOM 1284 C C . PRO A 1 153 ? -11.275 -3.372 -10.346 1.00 90.69 153 PRO A C 1
ATOM 1286 O O . PRO A 1 153 ? -10.583 -3.374 -11.361 1.00 90.69 153 PRO A O 1
ATOM 1289 N N . VAL A 1 154 ? -10.944 -2.653 -9.268 1.00 90.31 154 VAL A N 1
ATOM 1290 C CA . VAL A 1 154 ? -9.713 -1.853 -9.201 1.00 90.31 154 VAL A CA 1
ATOM 1291 C C . VAL A 1 154 ? -8.452 -2.720 -9.232 1.00 90.31 154 VAL A C 1
ATOM 1293 O O . VAL A 1 154 ? -7.456 -2.312 -9.817 1.00 90.31 154 VAL A O 1
ATOM 1296 N N . ILE A 1 155 ? -8.494 -3.931 -8.681 1.00 89.19 155 ILE A N 1
ATOM 1297 C CA . ILE A 1 155 ? -7.346 -4.844 -8.653 1.00 89.19 155 ILE A CA 1
ATOM 1298 C C . ILE A 1 155 ? -7.129 -5.488 -10.019 1.00 89.19 155 ILE A C 1
ATOM 1300 O O . ILE A 1 155 ? -6.007 -5.486 -10.518 1.00 89.19 155 ILE A O 1
ATOM 1304 N N . ASP A 1 156 ? -8.201 -5.924 -10.684 1.00 87.94 156 ASP A N 1
ATOM 1305 C CA . ASP A 1 156 ? -8.124 -6.364 -12.085 1.00 87.94 156 ASP A CA 1
ATOM 1306 C C . ASP A 1 156 ? -7.589 -5.237 -12.992 1.00 87.94 156 ASP A C 1
ATOM 1308 O O . ASP A 1 156 ? -6.720 -5.458 -13.839 1.00 87.94 156 ASP A O 1
ATOM 1312 N N . TYR A 1 157 ? -8.025 -3.993 -12.763 1.00 90.94 157 TYR A N 1
ATOM 1313 C CA . TYR A 1 157 ? -7.481 -2.828 -13.459 1.00 90.94 157 TYR A CA 1
ATOM 1314 C C . TYR A 1 157 ? -5.970 -2.648 -13.228 1.00 90.94 157 TYR A C 1
ATOM 1316 O O . TYR A 1 157 ? -5.212 -2.524 -14.196 1.00 90.94 157 TYR A O 1
ATOM 1324 N N . ILE A 1 158 ? -5.528 -2.663 -11.965 1.00 90.38 158 ILE A N 1
ATOM 1325 C CA . ILE A 1 158 ? -4.115 -2.562 -11.575 1.00 90.38 158 ILE A CA 1
ATOM 1326 C C . ILE A 1 158 ? -3.299 -3.665 -12.267 1.00 90.38 158 ILE A C 1
ATOM 1328 O O . ILE A 1 158 ? -2.277 -3.366 -12.889 1.00 90.38 158 ILE A O 1
ATOM 1332 N N . GLY A 1 159 ? -3.766 -4.916 -12.235 1.00 87.62 159 GLY A N 1
ATOM 1333 C CA . GLY A 1 159 ? -3.050 -6.049 -12.822 1.00 87.62 159 GLY A CA 1
ATOM 1334 C C . GLY A 1 159 ? -2.906 -5.970 -14.335 1.00 87.62 159 GLY A C 1
ATOM 1335 O O . GLY A 1 159 ? -1.814 -6.186 -14.875 1.00 87.62 159 GLY A O 1
ATOM 1336 N N . ARG A 1 160 ? -3.962 -5.554 -15.042 1.00 88.12 160 ARG A N 1
ATOM 1337 C CA . ARG A 1 160 ? -3.883 -5.296 -16.488 1.00 88.12 160 ARG A CA 1
ATOM 1338 C C . ARG A 1 160 ? -2.916 -4.164 -16.807 1.00 88.12 160 ARG A C 1
ATOM 1340 O O . ARG A 1 160 ? -2.117 -4.298 -17.736 1.00 88.12 160 ARG A O 1
ATOM 1347 N N . HIS A 1 161 ? -2.964 -3.070 -16.046 1.00 90.38 161 HIS A N 1
ATOM 1348 C CA . HIS A 1 161 ? -2.061 -1.939 -16.241 1.00 90.38 161 HIS A CA 1
ATOM 1349 C C . HIS A 1 161 ? -0.603 -2.377 -16.078 1.00 90.38 161 HIS A C 1
ATOM 1351 O O . HIS A 1 161 ? 0.213 -2.153 -16.973 1.00 90.38 161 HIS A O 1
ATOM 1357 N N . ILE A 1 162 ? -0.293 -3.074 -14.983 1.00 90.00 162 ILE A N 1
ATOM 1358 C CA . ILE A 1 162 ? 1.052 -3.569 -14.690 1.00 90.00 162 ILE A CA 1
ATOM 1359 C C . ILE A 1 162 ? 1.541 -4.531 -15.768 1.00 90.00 162 ILE A C 1
ATOM 1361 O O . ILE A 1 162 ? 2.680 -4.415 -16.227 1.00 90.00 162 ILE A O 1
ATOM 1365 N N . THR A 1 163 ? 0.675 -5.439 -16.218 1.00 86.88 163 THR A N 1
ATOM 1366 C CA . THR A 1 163 ? 1.004 -6.401 -17.272 1.00 86.88 163 THR A CA 1
ATOM 1367 C C . THR A 1 163 ? 1.432 -5.686 -18.552 1.00 86.88 163 THR A C 1
ATOM 1369 O O . THR A 1 163 ? 2.494 -5.963 -19.111 1.00 86.88 163 THR A O 1
ATOM 1372 N N . VAL A 1 164 ? 0.625 -4.730 -19.012 1.00 87.81 164 VAL A N 1
ATOM 1373 C CA . VAL A 1 164 ? 0.862 -4.038 -20.283 1.00 87.81 164 VAL A CA 1
ATOM 1374 C C . VAL A 1 164 ? 2.037 -3.063 -20.189 1.00 87.81 164 VAL A C 1
ATOM 1376 O O . VAL A 1 164 ? 2.829 -2.969 -21.127 1.00 87.81 164 VAL A O 1
ATOM 1379 N N . LYS A 1 165 ? 2.155 -2.317 -19.085 1.00 89.06 165 LYS A N 1
ATOM 1380 C CA . LYS A 1 165 ? 3.115 -1.211 -18.960 1.00 89.06 165 LYS A CA 1
ATOM 1381 C C . LYS A 1 165 ? 4.470 -1.635 -18.417 1.00 89.06 165 LYS A C 1
ATOM 1383 O O . LYS A 1 165 ? 5.490 -1.201 -18.952 1.00 89.06 165 LYS A O 1
ATOM 1388 N N . TYR A 1 166 ? 4.490 -2.486 -17.397 1.00 87.88 166 TYR A N 1
ATOM 1389 C CA . TYR A 1 166 ? 5.720 -2.861 -16.707 1.00 87.88 166 TYR A CA 1
ATOM 1390 C C . TYR A 1 166 ? 6.225 -4.222 -17.179 1.00 87.88 166 TYR A C 1
ATOM 1392 O O . TYR A 1 166 ? 7.331 -4.297 -17.714 1.00 87.88 166 TYR A O 1
ATOM 1400 N N . PHE A 1 167 ? 5.403 -5.272 -17.088 1.00 86.31 167 PHE A N 1
ATOM 1401 C CA . PHE A 1 167 ? 5.824 -6.645 -17.396 1.00 86.31 167 PHE A CA 1
ATOM 1402 C C . PHE A 1 167 ? 6.186 -6.839 -18.875 1.00 86.31 167 PHE A C 1
ATOM 1404 O O . PHE A 1 167 ? 7.274 -7.312 -19.200 1.00 86.31 167 PHE A O 1
ATOM 1411 N N . MET A 1 168 ? 5.313 -6.422 -19.795 1.00 85.81 168 MET A N 1
ATOM 1412 C CA . MET A 1 168 ? 5.595 -6.463 -21.238 1.00 85.81 168 MET A CA 1
ATOM 1413 C C . MET A 1 168 ? 6.534 -5.332 -21.698 1.00 85.81 168 MET A C 1
ATOM 1415 O O . MET A 1 168 ? 6.910 -5.261 -22.872 1.00 85.81 168 MET A O 1
ATOM 1419 N N . GLY A 1 169 ? 6.929 -4.442 -20.785 1.00 86.50 169 GLY A N 1
ATOM 1420 C CA . GLY A 1 169 ? 7.804 -3.314 -21.056 1.00 86.50 169 GLY A CA 1
ATOM 1421 C C . GLY A 1 169 ? 9.252 -3.733 -21.323 1.00 86.50 169 GLY A C 1
ATOM 1422 O O . GLY A 1 169 ? 9.783 -4.692 -20.760 1.00 86.50 169 GLY A O 1
ATOM 1423 N N . LYS A 1 170 ? 9.953 -2.953 -22.157 1.00 88.00 170 LYS A N 1
ATOM 1424 C CA . LYS A 1 170 ? 11.390 -3.165 -22.421 1.00 88.00 170 LYS A CA 1
ATOM 1425 C C . LYS A 1 170 ? 12.230 -3.062 -21.146 1.00 88.00 170 LYS A C 1
ATOM 1427 O O . LYS A 1 170 ? 13.216 -3.782 -21.021 1.00 88.00 170 LYS A O 1
ATOM 1432 N N . GLN A 1 171 ? 11.824 -2.199 -20.215 1.00 88.50 171 GLN A N 1
ATOM 1433 C CA . GLN A 1 171 ? 12.551 -1.945 -18.975 1.00 88.50 171 GLN A CA 1
ATOM 1434 C C . GLN A 1 171 ? 12.636 -3.192 -18.089 1.00 88.50 171 GLN A C 1
ATOM 1436 O O . GLN A 1 171 ? 13.717 -3.531 -17.619 1.00 88.50 171 GLN A O 1
ATOM 1441 N N . TYR A 1 172 ? 11.541 -3.945 -17.942 1.00 88.69 172 TYR A N 1
ATOM 1442 C CA . TYR A 1 172 ? 11.560 -5.190 -17.173 1.00 88.69 172 TYR A CA 1
ATOM 1443 C C . TYR A 1 172 ? 12.522 -6.221 -17.778 1.00 88.69 172 TYR A C 1
ATOM 1445 O O . TYR A 1 172 ? 13.311 -6.837 -17.065 1.00 88.69 172 TYR A O 1
ATOM 1453 N N . LYS A 1 173 ? 12.550 -6.349 -19.112 1.00 86.56 173 LYS A N 1
ATOM 1454 C CA . LYS A 1 173 ? 13.519 -7.213 -19.804 1.00 86.56 173 LYS A CA 1
ATOM 1455 C C . LYS A 1 173 ? 14.972 -6.785 -19.557 1.00 86.56 173 LYS A C 1
ATOM 1457 O O . LYS A 1 173 ? 15.837 -7.655 -19.423 1.00 86.56 173 LYS A O 1
ATOM 1462 N N . LEU A 1 174 ? 15.248 -5.478 -19.515 1.00 88.81 174 LEU A N 1
ATOM 1463 C CA . LEU A 1 174 ? 16.575 -4.955 -19.173 1.00 88.81 174 LEU A CA 1
ATOM 1464 C C . LEU A 1 174 ? 16.952 -5.351 -17.743 1.00 88.81 174 LEU A C 1
ATOM 1466 O O . LEU A 1 174 ? 17.977 -6.002 -17.558 1.00 88.81 174 LEU A O 1
ATOM 1470 N N . TYR A 1 175 ? 16.077 -5.101 -16.767 1.00 89.88 175 TYR A N 1
ATOM 1471 C CA . TYR A 1 175 ? 16.322 -5.468 -15.370 1.00 89.88 175 TYR A C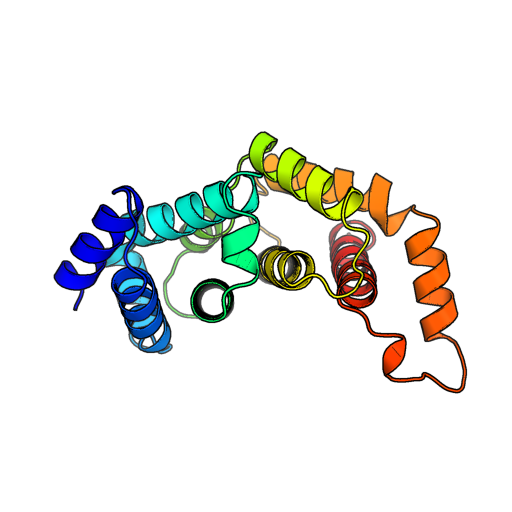A 1
ATOM 1472 C C . TYR A 1 175 ? 16.505 -6.980 -15.164 1.00 89.88 175 TYR A C 1
ATOM 1474 O O . TYR A 1 175 ? 17.420 -7.404 -14.461 1.00 89.88 175 TYR A O 1
ATOM 1482 N N . LEU A 1 176 ? 15.727 -7.827 -15.847 1.00 87.81 176 LEU A N 1
ATOM 1483 C CA . LEU A 1 176 ? 15.946 -9.280 -15.833 1.00 87.81 176 LEU A CA 1
ATOM 1484 C C . LEU A 1 176 ? 17.303 -9.689 -16.423 1.00 87.81 176 LEU A C 1
ATOM 1486 O O . LEU A 1 176 ? 17.876 -10.699 -16.017 1.00 87.81 176 LEU A O 1
ATOM 1490 N N . THR A 1 177 ? 17.812 -8.940 -17.402 1.00 88.62 177 THR A N 1
ATOM 1491 C CA . THR A 1 177 ? 19.135 -9.186 -17.995 1.00 88.62 177 THR A CA 1
ATOM 1492 C C . THR A 1 177 ? 20.251 -8.752 -17.046 1.00 88.62 177 THR A C 1
ATOM 1494 O O . THR A 1 177 ? 21.276 -9.430 -16.960 1.00 88.62 177 THR A O 1
ATOM 1497 N N . GLU A 1 178 ? 20.041 -7.664 -16.305 1.00 88.25 178 GLU A N 1
ATOM 1498 C CA . GLU A 1 178 ? 20.947 -7.204 -15.252 1.00 88.25 178 GLU A CA 1
ATOM 1499 C C . GLU A 1 178 ? 21.036 -8.225 -14.111 1.00 88.25 178 GLU A C 1
ATOM 1501 O O . GLU A 1 178 ? 22.143 -8.593 -13.733 1.00 88.25 178 GLU A O 1
ATOM 1506 N N . LEU A 1 179 ? 19.913 -8.803 -13.661 1.00 87.44 179 LEU A N 1
ATOM 1507 C CA . LEU A 1 179 ? 19.897 -9.871 -12.643 1.00 87.44 179 LEU A CA 1
ATOM 1508 C C . LEU A 1 179 ? 20.697 -11.125 -13.027 1.00 87.44 179 LEU A C 1
ATOM 1510 O O . LEU A 1 179 ? 21.096 -11.893 -12.156 1.00 87.44 179 LEU A O 1
ATOM 1514 N N . ARG A 1 180 ? 20.913 -11.360 -14.324 1.00 86.69 180 ARG A N 1
ATOM 1515 C CA . ARG A 1 180 ? 21.662 -12.518 -14.837 1.00 86.69 180 ARG A CA 1
ATOM 1516 C C . ARG A 1 180 ? 23.167 -12.272 -14.922 1.00 86.69 180 ARG A C 1
ATOM 1518 O O . ARG A 1 180 ? 23.895 -13.189 -15.303 1.00 86.69 180 ARG A O 1
ATOM 1525 N N . GLN A 1 181 ? 23.639 -11.060 -14.627 1.00 86.44 181 GLN A N 1
ATOM 1526 C CA . GLN A 1 181 ? 25.066 -10.767 -14.671 1.00 86.44 181 GLN A CA 1
ATOM 1527 C C . GLN A 1 181 ? 25.807 -11.552 -13.575 1.00 86.44 181 GLN A C 1
ATOM 1529 O O . GLN A 1 181 ? 25.325 -11.638 -12.447 1.00 86.44 181 GLN A O 1
ATOM 1534 N N . PRO A 1 182 ? 26.994 -12.110 -13.873 1.00 82.94 182 PRO A N 1
ATOM 1535 C CA . PRO A 1 182 ? 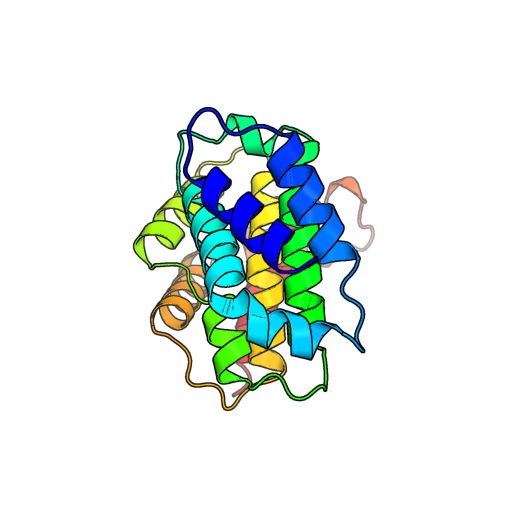27.752 -12.928 -12.923 1.00 82.94 182 PRO A CA 1
ATOM 1536 C C . PRO A 1 182 ? 28.245 -12.139 -11.701 1.00 82.94 182 PRO A C 1
ATOM 1538 O O . PRO A 1 182 ? 28.517 -12.731 -10.659 1.00 82.94 182 PRO A O 1
ATOM 1541 N N . TYR A 1 183 ? 28.339 -10.811 -11.819 1.00 84.44 183 TYR A N 1
ATOM 1542 C CA . TYR A 1 183 ? 28.717 -9.904 -10.740 1.00 84.44 183 TYR A CA 1
ATOM 1543 C C . TYR A 1 183 ? 27.687 -8.780 -10.639 1.00 84.44 183 TYR A C 1
ATOM 1545 O O . TYR A 1 183 ? 27.679 -7.856 -11.450 1.00 84.44 183 TYR A O 1
ATOM 1553 N N . LEU A 1 184 ? 26.810 -8.873 -9.641 1.00 83.69 184 LEU A N 1
ATOM 1554 C CA . LEU A 1 184 ? 25.818 -7.845 -9.343 1.00 83.69 184 LEU A CA 1
ATOM 1555 C C . LEU A 1 184 ? 26.430 -6.797 -8.420 1.00 83.69 184 LEU A C 1
ATOM 1557 O O . LEU A 1 184 ? 26.893 -7.112 -7.324 1.00 83.69 184 LEU A O 1
ATOM 1561 N N . ILE A 1 185 ? 26.418 -5.542 -8.858 1.00 81.50 185 ILE A N 1
ATOM 1562 C CA . ILE A 1 185 ? 26.815 -4.416 -8.016 1.00 81.50 185 ILE A CA 1
ATOM 1563 C C . ILE A 1 185 ? 25.572 -3.945 -7.266 1.00 81.50 185 ILE A C 1
ATOM 1565 O O . ILE A 1 185 ? 24.514 -3.765 -7.865 1.00 81.50 185 ILE A O 1
ATOM 1569 N N . GLN A 1 186 ? 25.695 -3.713 -5.959 1.00 78.19 186 GLN A N 1
ATOM 1570 C CA . GLN A 1 186 ? 24.567 -3.304 -5.117 1.00 78.19 186 GLN A CA 1
ATOM 1571 C C . GLN A 1 186 ? 23.868 -2.028 -5.622 1.00 78.19 186 GLN A C 1
ATOM 1573 O O . GLN A 1 186 ? 22.656 -1.904 -5.489 1.00 78.19 186 GLN A O 1
ATOM 1578 N N . SER A 1 187 ? 24.608 -1.118 -6.264 1.00 81.12 187 SER A N 1
ATOM 1579 C CA . SER A 1 187 ? 24.081 0.125 -6.844 1.00 81.12 187 SER A CA 1
ATOM 1580 C C . SER A 1 187 ? 23.064 -0.076 -7.974 1.00 81.12 187 SER A C 1
ATOM 1582 O O . SER A 1 187 ? 22.409 0.885 -8.359 1.00 81.12 187 SER A O 1
ATOM 1584 N N . VAL A 1 188 ? 22.936 -1.292 -8.518 1.00 82.31 188 VAL A N 1
ATOM 1585 C CA . VAL A 1 188 ? 21.920 -1.637 -9.527 1.00 82.31 188 VAL A CA 1
ATOM 1586 C C . VAL A 1 188 ? 20.522 -1.739 -8.900 1.00 82.31 188 VAL A C 1
ATOM 1588 O O . VAL A 1 188 ? 19.524 -1.485 -9.568 1.00 82.31 188 VAL A O 1
ATOM 1591 N N . PHE A 1 189 ? 20.428 -2.055 -7.604 1.00 85.38 189 PHE A N 1
ATOM 1592 C CA . PHE A 1 189 ? 19.155 -2.215 -6.898 1.00 85.38 189 PHE A CA 1
ATOM 1593 C C . PHE A 1 189 ? 18.582 -0.872 -6.436 1.00 85.38 189 PHE A C 1
ATOM 1595 O O . PHE A 1 189 ? 18.513 -0.585 -5.241 1.00 85.38 189 PHE A O 1
ATOM 1602 N N . THR A 1 190 ? 18.163 -0.048 -7.391 1.00 89.69 190 THR A N 1
ATOM 1603 C CA . THR A 1 190 ? 17.404 1.176 -7.110 1.00 89.69 190 THR A CA 1
ATOM 1604 C C . THR A 1 190 ? 15.966 0.859 -6.686 1.00 89.69 190 THR A C 1
ATOM 1606 O O . THR A 1 190 ? 15.469 -0.251 -6.915 1.00 89.69 190 THR A O 1
ATOM 1609 N N . ALA A 1 191 ? 15.260 1.833 -6.103 1.00 87.38 191 ALA A N 1
ATOM 1610 C CA . ALA A 1 191 ? 13.840 1.681 -5.762 1.00 87.38 191 ALA A CA 1
ATOM 1611 C C . ALA A 1 191 ? 13.003 1.283 -6.989 1.00 87.38 191 ALA A C 1
ATOM 1613 O O . ALA A 1 191 ? 12.196 0.356 -6.928 1.00 87.38 191 ALA A O 1
ATOM 1614 N N . LYS A 1 192 ? 13.248 1.929 -8.135 1.00 90.25 192 LYS A N 1
ATOM 1615 C CA . LYS A 1 192 ? 12.563 1.645 -9.402 1.00 90.25 192 LYS A CA 1
ATOM 1616 C C . LYS A 1 192 ? 12.889 0.253 -9.932 1.00 90.25 192 LYS A C 1
ATOM 1618 O O . LYS A 1 192 ? 11.980 -0.463 -10.345 1.00 90.25 192 LYS A O 1
ATOM 1623 N N . PHE A 1 193 ? 14.150 -0.171 -9.860 1.00 90.19 193 PHE A N 1
ATOM 1624 C CA . PHE A 1 193 ? 14.539 -1.533 -10.225 1.00 90.19 193 PHE A CA 1
ATOM 1625 C C . PHE A 1 193 ? 13.775 -2.570 -9.392 1.00 90.19 193 PHE A C 1
ATOM 1627 O O . PHE A 1 193 ? 13.143 -3.479 -9.937 1.00 90.19 193 PHE A O 1
ATOM 1634 N N . LEU A 1 194 ? 13.795 -2.414 -8.064 1.00 88.50 194 LEU A N 1
ATOM 1635 C CA . LEU A 1 194 ? 13.131 -3.328 -7.135 1.00 88.50 194 LEU A CA 1
ATOM 1636 C C . LEU A 1 194 ? 11.614 -3.335 -7.332 1.00 88.50 194 LEU A C 1
ATOM 1638 O O . LEU A 1 194 ? 11.025 -4.415 -7.370 1.00 88.50 194 LEU A O 1
ATOM 1642 N N . PHE A 1 195 ? 11.002 -2.163 -7.522 1.00 89.81 195 PHE A N 1
ATOM 1643 C CA . PHE A 1 195 ? 9.585 -2.029 -7.854 1.00 89.81 195 PHE A CA 1
ATOM 1644 C C . PHE A 1 195 ? 9.232 -2.851 -9.095 1.00 89.81 195 PHE A C 1
ATOM 1646 O O . PHE A 1 195 ? 8.318 -3.671 -9.037 1.00 89.81 195 PHE A O 1
ATOM 1653 N N . TYR A 1 196 ? 9.972 -2.693 -10.198 1.00 88.81 196 TYR A N 1
ATOM 1654 C CA . TYR A 1 196 ? 9.700 -3.430 -11.434 1.00 88.81 196 TYR A CA 1
ATOM 1655 C C . TYR A 1 196 ? 9.815 -4.938 -11.227 1.00 88.81 196 TYR A C 1
ATOM 1657 O O . TYR A 1 196 ? 8.918 -5.673 -11.634 1.00 88.81 196 TYR A O 1
ATOM 1665 N N . ILE A 1 197 ? 10.900 -5.405 -10.602 1.00 87.94 197 ILE A N 1
ATOM 1666 C CA . ILE A 1 197 ? 11.121 -6.838 -10.394 1.00 87.94 197 ILE A CA 1
ATOM 1667 C C . ILE A 1 197 ? 10.025 -7.437 -9.518 1.00 87.94 197 ILE A C 1
ATOM 1669 O O . ILE A 1 197 ? 9.426 -8.433 -9.922 1.00 87.94 197 ILE A O 1
ATOM 1673 N N . LYS A 1 198 ? 9.734 -6.836 -8.361 1.00 85.56 198 LYS A N 1
ATOM 1674 C CA . LYS A 1 198 ? 8.713 -7.331 -7.430 1.00 85.56 198 LYS A CA 1
ATOM 1675 C C . LYS A 1 198 ? 7.331 -7.322 -8.063 1.00 85.56 198 LYS A C 1
ATOM 1677 O O . LYS A 1 198 ? 6.720 -8.375 -8.206 1.00 85.56 198 LYS A O 1
ATOM 1682 N N . THR A 1 199 ? 6.900 -6.152 -8.528 1.00 83.69 199 THR A N 1
ATOM 1683 C CA . THR A 1 199 ? 5.564 -5.941 -9.086 1.00 83.69 199 THR A CA 1
ATOM 1684 C C . THR A 1 199 ? 5.325 -6.890 -10.259 1.00 83.69 199 THR A C 1
ATOM 1686 O O . THR A 1 199 ? 4.348 -7.625 -10.271 1.00 83.69 199 THR A O 1
ATOM 1689 N N . CYS A 1 200 ? 6.257 -6.990 -11.210 1.00 83.31 200 CYS A N 1
ATOM 1690 C CA . CYS A 1 200 ? 6.095 -7.904 -12.343 1.00 83.31 200 CYS A CA 1
ATOM 1691 C C . CYS A 1 200 ? 6.128 -9.389 -11.939 1.00 83.31 200 CYS A C 1
ATOM 1693 O O . CYS A 1 200 ? 5.424 -10.197 -12.542 1.00 83.31 200 CYS A O 1
ATOM 1695 N N . SER A 1 201 ? 6.930 -9.763 -10.936 1.00 74.75 201 SER A N 1
ATOM 1696 C CA . SER A 1 201 ? 7.021 -11.157 -10.476 1.00 74.75 201 SER A CA 1
ATOM 1697 C C . SER A 1 201 ? 5.768 -11.608 -9.728 1.00 74.75 201 SER A C 1
ATOM 1699 O O . SER A 1 201 ? 5.377 -12.765 -9.858 1.00 74.75 201 SER A O 1
ATOM 1701 N N . PHE A 1 202 ? 5.109 -10.709 -8.994 1.00 69.19 202 PHE A N 1
ATOM 1702 C CA . PHE A 1 202 ? 3.848 -11.019 -8.322 1.00 69.19 202 PHE A CA 1
ATOM 1703 C C . PHE A 1 202 ? 2.712 -11.269 -9.317 1.00 69.19 202 PHE A C 1
ATOM 1705 O O . PHE A 1 202 ? 2.039 -12.293 -9.233 1.00 69.19 202 PHE A O 1
ATOM 1712 N N . TYR A 1 203 ? 2.572 -10.425 -10.341 1.00 67.38 203 TYR A N 1
ATOM 1713 C CA . TYR A 1 203 ? 1.520 -10.613 -11.348 1.00 67.38 203 TYR A CA 1
ATOM 1714 C C . TYR A 1 203 ? 1.749 -11.822 -12.267 1.00 67.38 203 TYR A C 1
ATOM 1716 O O . TYR A 1 203 ? 0.788 -12.415 -12.757 1.00 67.38 203 TYR A O 1
ATOM 1724 N N . LEU A 1 204 ? 3.004 -12.243 -12.469 1.00 62.94 204 LEU A N 1
ATOM 1725 C CA . LEU A 1 204 ? 3.312 -13.525 -13.112 1.00 62.94 204 LEU A CA 1
ATOM 1726 C C . LEU A 1 204 ? 2.721 -14.713 -12.342 1.00 62.94 204 LEU A C 1
ATOM 1728 O O . LEU A 1 204 ? 2.234 -15.656 -12.963 1.00 62.94 204 LEU A O 1
ATOM 1732 N N . TYR A 1 205 ? 2.775 -14.682 -11.010 1.00 57.59 205 TYR A N 1
ATOM 1733 C CA . TYR A 1 205 ? 2.281 -15.774 -10.177 1.00 57.59 205 TYR A CA 1
ATOM 1734 C C . TYR A 1 205 ? 0.752 -15.896 -10.246 1.00 57.59 205 TYR A C 1
ATOM 1736 O O . TYR A 1 205 ? 0.239 -17.004 -10.374 1.00 57.59 205 TYR A O 1
ATOM 1744 N N . GLU A 1 206 ? 0.033 -14.772 -10.246 1.00 56.59 206 GLU A N 1
ATOM 1745 C CA . GLU A 1 206 ? -1.437 -14.768 -10.228 1.00 56.59 206 GLU A CA 1
ATOM 1746 C C . GLU A 1 206 ? -2.103 -15.033 -11.584 1.00 56.59 206 GLU A C 1
ATOM 1748 O O . GLU A 1 206 ? -3.205 -15.575 -11.620 1.00 56.59 206 GLU A O 1
ATOM 1753 N N . HIS A 1 207 ? -1.468 -14.670 -12.706 1.00 53.12 207 HIS A N 1
ATOM 1754 C CA . HIS A 1 207 ? -2.122 -14.712 -14.025 1.00 53.12 207 HIS A CA 1
ATOM 1755 C C . HIS A 1 207 ? -1.508 -15.676 -15.045 1.00 53.12 207 HIS A C 1
ATOM 1757 O O . HIS A 1 207 ? -2.103 -15.877 -16.103 1.00 53.12 207 HIS A O 1
ATOM 1763 N N . VAL A 1 208 ? -0.326 -16.248 -14.786 1.00 46.09 208 VAL A N 1
ATOM 1764 C CA . VAL A 1 208 ? 0.343 -17.163 -15.738 1.00 46.09 208 VAL A CA 1
ATOM 1765 C C . VAL A 1 208 ? 0.345 -18.619 -15.259 1.00 46.09 208 VAL A C 1
ATOM 1767 O O . VAL A 1 208 ? 0.522 -19.521 -16.076 1.00 46.09 208 VAL A O 1
ATOM 1770 N N . PHE A 1 209 ? 0.123 -18.871 -13.964 1.00 38.28 209 PHE A N 1
ATOM 1771 C CA . PHE A 1 209 ? 0.175 -20.216 -13.371 1.00 38.28 209 PHE A CA 1
ATOM 1772 C C . PHE A 1 209 ? -1.171 -20.748 -12.848 1.00 38.28 209 PHE A C 1
ATOM 1774 O O . PHE A 1 209 ? -1.190 -21.764 -12.151 1.00 38.28 209 PHE A O 1
ATOM 1781 N N . ILE A 1 210 ? -2.281 -20.112 -13.234 1.00 38.53 210 ILE A N 1
ATOM 1782 C CA . ILE A 1 210 ? -3.651 -20.640 -13.121 1.00 38.53 210 ILE A CA 1
ATOM 1783 C C . ILE A 1 210 ? -4.166 -20.904 -14.536 1.00 38.53 210 ILE A C 1
ATOM 1785 O O . ILE A 1 210 ? -4.739 -21.994 -14.759 1.00 38.53 210 ILE A O 1
#

Organism: NCBI:txid433720

Sequence (210 aa):
MEKKFEELVYKLNISPLSVDILQQISLILKEQDSECLCSFVHKSFDSLLVVERWIWKVLSSDYYDEWINEEYYQEFFYTTASFNKDLIFNNGDVKVDTKGSLLFCVSIDQMNEVFAKLDRSNDDNNPFINIISLWLDNYSYFLYDNPQYNIPPVIDYIGRHITVKYFMGKQYKLYLTELRQPYLIQSVFTAKFLFYIKTCSFYLYEHVFI

Radius of gyration: 17.68 Å; chains: 1; bounding box: 43×43×46 Å

Foldseek 3Di:
DLVLLQVLLVQLPPPPRDLVSLVVNLVVLVPDDLVCLQVNCVSCVVSLLSVLVSVLVLLLDPVNLVVLVDPSSLSSLVSNLVSLLCLLPRPDDDDLVSSCCSLVSHDLSSVVSNVVVLVPDPALQRSSLVSVLSSLLSVLSNCVSCVVDDDDPSRVVVLVCLCVDQQPDPVLVVLVVQVPDPDHDPVSPGSNSVSSVSNNVSSCVNPVVD

pLDDT: mean 88.54, std 9.76, range [38.28, 97.81]

Secondary structure (DSSP, 8-state):
-HHHHHHHHHGGGSSSPPHHHHHHHHHHHHT--TTTHHHHHHHSHHHHHHHHHHHHHHHT-GGGHHHHTSHHHHHHHHHHHHHHHHHHH--SS--HHHHHHHHT---HHHHHHHHHHHHH---TT-HHHHHHHHHHHHHHHHHHH-TTS---HHHHHHHHHHIIIIITSHHHHHHHHHTTSSS--GGG--HHHHHHHHHHHHHHHHHH--